Protein AF-A0A895YL61-F1 (afdb_monomer)

pLDDT: mean 92.46, std 7.13, range [42.69, 98.5]

Mean predicted aligned error: 5.32 Å

Nearest PDB structures (foldseek):
  5zhv-assembly1_B  TM=8.929E-01  e=1.307E-01  Mycobacterium tuberculosis H37Rv
  5x6u-assembly1_B  TM=3.215E-01  e=5.735E-01  Homo sapiens
  2zl1-assembly1_A  TM=3.352E-01  e=8.178E-01  unclassified
  4b93-assembly1_A  TM=3.077E-01  e=7.708E-01  Mus musculus
  7t3c-assembly1_O  TM=2.961E-01  e=8.676E-01  Homo sapiens

Secondary structure (DSSP, 8-state):
----EEEE--TT--HHHHHHHHHHGGGGTTSPPPSEEEEPPEETTSHHHH-TTSSEEEEEE-TTHHHHS-TTS-HHHH-SEEEEEESSPPPHHHHHHHHHHHHHHHHHHHSSS---EEEEEETTEEEEEE-SSSS-EEEEEETHHHHHHHTTSSS-B-HHHHHHHHHHTT----HHHHHHHHHHHHHTTSEEEETTEEEE-PEESSTT-

Organism: NCBI:txid2811111

Foldseek 3Di:
DDADEAEFFDFQDELVNLVVLLVLLLLQLLPDFHPYHDYDWDFCPDCCNVPPVFQKDPWDADPVCPVVDPPVDPSVVVGGTTDIDGPRTYDPVSVVSNVVSSVVSNVCCPDPDRWAWAWEDDPFKIKIWGRSDPDIDIDIDGHLLNQLLVVQAPHWDALVRSCVVSVVVVDDDDSVVSVVSQVVCVVVSQWDDDPRTIHGNHHYPDPPD

Solvent-accessible surface area (backbone atoms only — not comparable to full-atom values): 11806 Å² total; per-residue (Å²): 136,84,85,47,67,44,80,40,75,49,74,65,42,43,45,63,60,31,50,54,51,32,66,47,44,76,63,47,35,47,50,87,63,58,82,40,74,47,65,62,76,50,30,67,85,37,67,78,57,69,41,82,86,49,66,62,42,79,72,38,53,35,73,66,52,70,78,75,43,66,87,89,55,64,51,83,77,70,47,54,48,39,41,69,45,56,50,56,62,47,47,72,66,31,52,48,49,31,53,52,39,53,53,50,35,43,53,47,47,72,39,96,68,58,27,35,40,29,29,48,83,50,99,60,35,30,39,38,42,38,41,66,49,95,74,66,47,76,48,81,31,51,56,69,54,24,54,52,48,58,66,13,51,90,41,67,38,38,38,62,60,46,36,52,55,39,43,77,74,70,46,92,69,52,44,68,59,45,39,56,49,54,54,50,34,35,76,69,52,48,26,50,73,56,96,74,26,31,30,37,62,47,40,64,74,62,86,86,118

Structure (mmCIF, N/CA/C/O backbone):
data_AF-A0A895YL61-F1
#
_entry.id   AF-A0A895YL61-F1
#
loop_
_atom_site.group_PDB
_atom_site.id
_atom_site.type_symbol
_atom_site.label_atom_id
_atom_site.label_alt_id
_atom_site.label_comp_id
_atom_site.label_asym_id
_atom_site.label_entity_id
_atom_site.label_seq_id
_atom_site.pdbx_PDB_ins_code
_atom_site.Cartn_x
_atom_site.Cartn_y
_atom_site.Cartn_z
_atom_site.occupancy
_atom_site.B_iso_or_equiv
_atom_site.auth_seq_id
_atom_site.auth_comp_id
_atom_site.auth_asym_id
_atom_site.auth_atom_id
_atom_site.pdbx_PDB_model_num
ATOM 1 N N . MET A 1 1 ? 18.632 -5.522 8.596 1.00 64.75 1 MET A N 1
ATOM 2 C CA . MET A 1 1 ? 18.089 -4.540 7.646 1.00 64.75 1 MET A CA 1
ATOM 3 C C . MET A 1 1 ? 17.311 -5.340 6.633 1.00 64.75 1 MET A C 1
ATOM 5 O O . MET A 1 1 ? 17.856 -6.334 6.160 1.00 64.75 1 MET A O 1
ATOM 9 N N . VAL A 1 2 ? 16.036 -5.026 6.438 1.00 72.12 2 VAL A N 1
ATOM 10 C CA . VAL A 1 2 ? 15.217 -5.734 5.449 1.00 72.12 2 VAL A CA 1
ATOM 11 C C . VAL A 1 2 ? 15.233 -4.874 4.198 1.00 72.12 2 VAL A C 1
ATOM 13 O O . VAL A 1 2 ? 14.745 -3.751 4.220 1.00 72.12 2 VAL A O 1
ATOM 16 N N . GLU A 1 3 ? 15.835 -5.378 3.127 1.00 81.56 3 GLU A N 1
ATOM 17 C CA . GLU A 1 3 ? 15.814 -4.703 1.832 1.00 81.56 3 GLU A CA 1
ATOM 18 C C . GLU A 1 3 ? 14.604 -5.181 1.038 1.00 81.56 3 GLU A C 1
ATOM 20 O O . GLU A 1 3 ? 14.342 -6.379 0.927 1.00 81.56 3 GLU A O 1
ATOM 25 N N . TRP A 1 4 ? 13.849 -4.227 0.509 1.00 89.44 4 TRP A N 1
ATOM 26 C CA . TRP A 1 4 ? 12.686 -4.479 -0.326 1.00 89.44 4 TRP A CA 1
ATOM 27 C C . TRP A 1 4 ? 12.544 -3.353 -1.354 1.00 89.44 4 TRP A C 1
ATOM 29 O O . TRP A 1 4 ? 13.078 -2.257 -1.165 1.00 89.44 4 TRP A O 1
ATOM 39 N N . ASN A 1 5 ? 11.841 -3.637 -2.450 1.00 87.94 5 ASN A N 1
ATOM 40 C CA . ASN A 1 5 ? 11.688 -2.734 -3.589 1.00 87.94 5 ASN A CA 1
ATOM 41 C C . ASN A 1 5 ? 10.211 -2.504 -3.902 1.00 87.94 5 ASN A C 1
ATOM 43 O O . ASN A 1 5 ? 9.383 -3.396 -3.711 1.00 87.94 5 ASN A O 1
ATOM 47 N N . ILE A 1 6 ? 9.905 -1.327 -4.445 1.00 89.44 6 ILE A N 1
ATOM 48 C CA . ILE A 1 6 ? 8.633 -1.086 -5.129 1.00 89.44 6 ILE A CA 1
ATOM 49 C C . ILE A 1 6 ? 8.825 -1.480 -6.591 1.00 89.44 6 ILE A C 1
ATOM 51 O O . ILE A 1 6 ? 9.697 -0.946 -7.281 1.00 89.44 6 ILE A O 1
ATOM 55 N N . LEU A 1 7 ? 8.04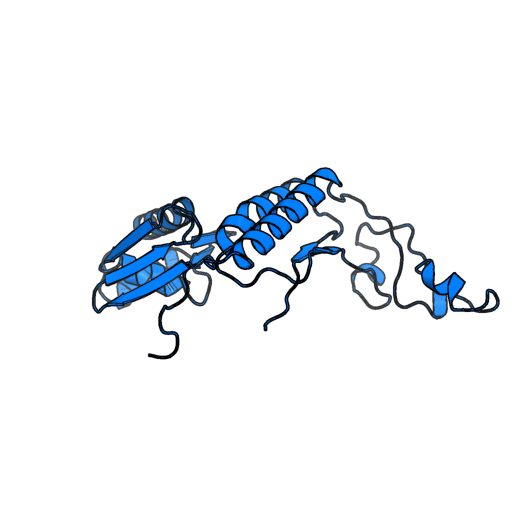0 -2.450 -7.048 1.00 88.19 7 LEU A N 1
ATOM 56 C CA . LEU A 1 7 ? 8.059 -2.888 -8.439 1.00 88.19 7 LEU A CA 1
ATOM 57 C C . LEU A 1 7 ? 7.168 -1.978 -9.278 1.00 88.19 7 LEU A C 1
ATOM 59 O O . LEU A 1 7 ? 6.156 -1.475 -8.800 1.00 88.19 7 LEU A O 1
ATOM 63 N N . SER A 1 8 ? 7.580 -1.733 -10.517 1.00 88.31 8 SER A N 1
ATOM 64 C CA . SER A 1 8 ? 6.983 -0.682 -11.342 1.00 88.31 8 SER A CA 1
ATOM 65 C C . SER A 1 8 ? 7.364 -0.833 -12.809 1.00 88.31 8 SER A C 1
ATOM 67 O O . SER A 1 8 ? 8.335 -1.499 -13.149 1.00 88.31 8 SER A O 1
ATOM 69 N N . GLY A 1 9 ? 6.658 -0.154 -13.694 1.00 85.69 9 GLY A N 1
ATOM 70 C CA . GLY A 1 9 ? 6.895 -0.118 -15.132 1.00 85.69 9 GLY A CA 1
ATOM 71 C C . GLY A 1 9 ? 6.453 -1.391 -15.837 1.00 85.69 9 GLY A C 1
ATOM 72 O O . GLY A 1 9 ? 7.028 -1.725 -16.877 1.00 85.69 9 GLY A O 1
ATOM 73 N N . PHE A 1 10 ? 5.484 -2.103 -15.262 1.00 88.31 10 PHE A N 1
ATOM 74 C CA . PHE A 1 10 ? 4.842 -3.229 -15.920 1.00 88.31 10 PHE A CA 1
ATOM 75 C C . PHE A 1 10 ? 3.967 -2.751 -17.092 1.00 88.31 10 PHE A C 1
ATOM 77 O O . PHE A 1 10 ? 3.378 -1.669 -17.028 1.00 88.31 10 PHE A O 1
ATOM 84 N N . PRO A 1 11 ? 3.863 -3.544 -18.173 1.00 86.00 11 PRO A N 1
ATOM 85 C CA . PRO A 1 11 ? 2.901 -3.279 -19.239 1.00 86.00 11 PRO A CA 1
ATOM 86 C C . PRO A 1 11 ? 1.472 -3.196 -18.695 1.00 86.00 11 PRO A C 1
ATOM 88 O O . PRO A 1 11 ? 1.051 -4.076 -17.946 1.00 86.00 11 PRO A O 1
ATOM 91 N N . GLY A 1 12 ? 0.719 -2.176 -19.107 1.00 86.00 12 GLY A N 1
ATOM 92 C CA . GLY A 1 12 ? -0.663 -1.966 -18.668 1.00 86.00 12 GLY A CA 1
ATOM 93 C C . GLY A 1 12 ? -0.824 -1.061 -17.447 1.00 86.00 12 GLY A C 1
ATOM 94 O O . GLY A 1 12 ? -1.951 -0.659 -17.171 1.00 86.00 12 GLY A O 1
ATOM 95 N N . GLU A 1 13 ? 0.258 -0.702 -16.748 1.00 89.69 13 GLU A N 1
ATOM 96 C CA . GLU A 1 13 ? 0.188 0.287 -15.670 1.00 89.69 13 GLU A CA 1
ATOM 97 C C . GLU A 1 13 ? -0.196 1.674 -16.195 1.00 89.69 13 GLU A C 1
ATOM 99 O O . GLU A 1 13 ? 0.335 2.188 -17.183 1.00 89.69 13 GLU A O 1
ATOM 104 N N . THR A 1 14 ? -1.084 2.324 -15.463 1.00 92.50 14 THR A N 1
ATOM 105 C CA . THR A 1 14 ? -1.664 3.625 -15.769 1.00 92.50 14 THR A CA 1
ATOM 106 C C . THR A 1 14 ? -1.139 4.701 -14.825 1.00 92.50 14 THR A C 1
ATOM 108 O O . THR A 1 14 ? -0.649 4.421 -13.735 1.00 92.50 14 THR A O 1
ATOM 111 N N . ASP A 1 15 ? -1.298 5.972 -15.194 1.00 95.25 15 ASP A N 1
ATOM 112 C CA . ASP A 1 15 ? -0.973 7.092 -14.299 1.00 95.25 15 ASP A CA 1
ATOM 113 C C . ASP A 1 15 ? -1.752 7.022 -12.973 1.00 95.25 15 ASP A C 1
ATOM 115 O O . ASP A 1 15 ? -1.237 7.444 -11.937 1.00 95.25 15 ASP A O 1
ATOM 119 N N . ALA A 1 16 ? -2.971 6.466 -12.992 1.00 94.81 16 ALA A N 1
ATOM 120 C CA . ALA A 1 16 ? -3.786 6.283 -11.795 1.00 94.81 16 ALA A CA 1
ATOM 121 C C . ALA A 1 16 ? -3.111 5.332 -10.797 1.00 94.81 16 ALA A C 1
ATOM 123 O O . ALA A 1 16 ? -2.998 5.692 -9.628 1.00 94.81 16 ALA A O 1
ATOM 124 N N . ASP A 1 17 ? -2.554 4.212 -11.267 1.00 93.50 17 ASP A N 1
ATOM 125 C CA . ASP A 1 17 ? -1.855 3.237 -10.416 1.00 93.50 17 ASP A CA 1
ATOM 126 C C . ASP A 1 17 ? -0.677 3.888 -9.669 1.00 93.50 17 ASP A C 1
ATOM 128 O O . ASP A 1 17 ? -0.475 3.681 -8.472 1.00 93.50 17 ASP A O 1
ATOM 132 N N . TYR A 1 18 ? 0.083 4.752 -10.348 1.00 94.44 18 TYR A N 1
ATOM 133 C CA . TYR A 1 18 ? 1.192 5.488 -9.729 1.00 94.44 18 TYR A CA 1
ATOM 134 C C . TYR A 1 18 ? 0.723 6.556 -8.746 1.00 94.44 18 TYR A C 1
ATOM 136 O O . TYR A 1 18 ? 1.361 6.765 -7.712 1.00 94.44 18 TYR A O 1
ATOM 144 N N . HIS A 1 19 ? -0.369 7.255 -9.053 1.00 95.06 19 HIS A N 1
ATOM 145 C CA . HIS A 1 19 ? -0.940 8.242 -8.143 1.00 95.06 19 HIS A CA 1
ATOM 146 C C . HIS A 1 19 ? -1.506 7.592 -6.877 1.00 95.06 19 HIS A C 1
ATOM 148 O O . HIS A 1 19 ? -1.298 8.126 -5.787 1.00 95.06 19 HIS A O 1
ATOM 154 N N . GLU A 1 20 ? -2.153 6.434 -7.000 1.00 93.88 20 GLU A N 1
ATOM 155 C CA . GLU A 1 20 ? -2.634 5.640 -5.868 1.00 93.88 20 GLU A CA 1
ATOM 156 C C . GLU A 1 20 ? -1.468 5.146 -5.001 1.00 93.88 20 GLU A C 1
ATOM 158 O O . GLU A 1 20 ? -1.471 5.368 -3.786 1.00 93.88 20 GLU A O 1
ATOM 163 N N . GLN A 1 21 ? -0.409 4.598 -5.611 1.00 93.75 21 GLN A N 1
ATOM 164 C CA . GLN A 1 21 ? 0.806 4.217 -4.882 1.00 93.75 21 GLN A CA 1
ATOM 165 C C . GLN A 1 21 ? 1.459 5.414 -4.176 1.00 93.75 21 GLN A C 1
ATOM 167 O O . GLN A 1 21 ? 1.801 5.331 -2.995 1.00 93.75 21 GLN A O 1
ATOM 172 N N . ALA A 1 22 ? 1.602 6.554 -4.858 1.00 94.69 22 ALA A N 1
ATOM 173 C CA . ALA A 1 22 ? 2.183 7.760 -4.271 1.00 94.69 22 ALA A CA 1
ATOM 174 C C . ALA A 1 22 ? 1.348 8.295 -3.092 1.00 94.69 22 ALA A C 1
ATOM 176 O O . ALA A 1 22 ? 1.913 8.796 -2.119 1.00 94.69 22 ALA A O 1
ATOM 177 N N . ALA A 1 23 ? 0.018 8.163 -3.146 1.00 94.75 23 ALA A N 1
ATOM 178 C CA . ALA A 1 23 ? -0.877 8.533 -2.051 1.00 94.75 23 ALA A CA 1
ATOM 179 C C . ALA A 1 23 ? -0.786 7.576 -0.847 1.00 94.75 23 ALA A C 1
ATOM 181 O O . ALA A 1 23 ? -1.014 8.003 0.287 1.00 94.75 23 ALA A O 1
ATOM 182 N N . LEU A 1 24 ? -0.418 6.309 -1.070 1.00 94.88 24 LEU A N 1
ATOM 183 C CA . LEU A 1 24 ? -0.207 5.317 -0.014 1.00 94.88 24 LEU A CA 1
ATOM 184 C C . LEU A 1 24 ? 1.114 5.533 0.742 1.00 94.88 24 LEU A C 1
ATOM 186 O O . LEU A 1 24 ? 1.160 5.328 1.954 1.00 94.88 24 LEU A O 1
ATOM 190 N N . VAL A 1 25 ? 2.177 5.975 0.059 1.00 95.75 25 VAL A N 1
ATOM 191 C CA . VAL A 1 25 ? 3.533 6.118 0.632 1.00 95.75 25 VAL A CA 1
ATOM 192 C C . VAL A 1 25 ? 3.570 6.864 1.980 1.00 95.75 25 VAL A C 1
ATOM 194 O O . VAL A 1 25 ? 4.170 6.331 2.918 1.00 95.75 25 VAL A O 1
ATOM 197 N N . PRO A 1 26 ? 2.903 8.024 2.167 1.00 95.50 26 PRO A N 1
ATOM 198 C CA . PRO A 1 26 ? 2.876 8.715 3.458 1.00 95.50 26 PRO A CA 1
ATOM 199 C C . PRO A 1 26 ? 2.352 7.866 4.622 1.00 95.50 26 PRO A C 1
ATOM 201 O O . PRO A 1 26 ? 2.771 8.054 5.767 1.00 95.50 26 PRO A O 1
ATOM 204 N N . LEU A 1 27 ? 1.460 6.908 4.346 1.00 96.75 27 LEU A N 1
ATOM 205 C CA . LEU A 1 27 ? 0.918 6.005 5.358 1.00 96.75 27 LEU A CA 1
ATOM 206 C C . LEU A 1 27 ? 1.942 4.957 5.818 1.00 96.75 27 LEU A C 1
ATOM 208 O O . LEU A 1 27 ? 1.795 4.405 6.908 1.00 96.75 27 LEU A O 1
ATOM 212 N N . LEU A 1 28 ? 2.987 4.715 5.029 1.00 96.12 28 LEU A N 1
ATOM 213 C CA . LEU A 1 28 ? 4.010 3.700 5.273 1.00 96.12 28 LEU A CA 1
ATOM 214 C C . LEU A 1 28 ? 5.289 4.269 5.892 1.00 96.12 28 LEU A C 1
ATOM 216 O O . LEU A 1 28 ? 6.205 3.508 6.183 1.00 96.12 28 LEU A O 1
ATOM 220 N N . HIS A 1 29 ? 5.361 5.583 6.133 1.00 95.94 29 HIS A N 1
ATOM 221 C CA . HIS A 1 29 ? 6.587 6.251 6.581 1.00 95.94 29 HIS A CA 1
ATOM 222 C C . HIS A 1 29 ? 7.243 5.631 7.825 1.00 95.94 29 HIS A C 1
ATOM 224 O O . HIS A 1 29 ? 8.455 5.741 7.980 1.00 95.94 29 HIS A O 1
ATOM 230 N N . HIS A 1 30 ? 6.470 4.996 8.714 1.00 95.62 30 HIS A N 1
ATOM 231 C CA . HIS A 1 30 ? 6.979 4.312 9.910 1.00 95.62 30 HIS A CA 1
ATOM 232 C C . HIS A 1 30 ? 7.727 3.006 9.623 1.00 95.62 30 HIS A C 1
ATOM 234 O O . HIS A 1 30 ? 8.427 2.509 10.505 1.00 95.62 30 HIS A O 1
ATOM 240 N N . LEU A 1 31 ? 7.576 2.445 8.427 1.00 94.56 31 LEU A N 1
ATOM 241 C CA . LEU A 1 31 ? 8.340 1.295 7.964 1.00 94.56 31 LEU A CA 1
ATOM 242 C C . LEU A 1 31 ? 9.694 1.758 7.404 1.00 94.56 31 LEU A C 1
ATOM 244 O O . LEU A 1 31 ? 9.884 2.923 7.044 1.00 94.56 31 LEU A O 1
ATOM 248 N N . GLU A 1 32 ? 10.657 0.840 7.355 1.00 94.06 32 GLU A N 1
ATOM 249 C CA . GLU A 1 32 ? 11.935 1.080 6.681 1.00 94.06 32 GLU A CA 1
ATOM 250 C C . GLU A 1 32 ? 11.678 1.326 5.180 1.00 94.06 32 GLU A C 1
ATOM 252 O O . GLU A 1 32 ? 10.992 0.507 4.562 1.00 94.06 32 GLU A O 1
ATOM 257 N N . PRO A 1 33 ? 12.152 2.446 4.594 1.00 94.50 33 PRO A N 1
ATOM 258 C CA . PRO A 1 33 ? 11.882 2.781 3.197 1.00 94.50 33 PRO A CA 1
ATOM 259 C C . PRO A 1 33 ? 12.508 1.761 2.236 1.00 94.50 33 PRO A C 1
ATOM 261 O O . PRO A 1 33 ? 13.533 1.160 2.566 1.00 94.50 33 PRO A O 1
ATOM 264 N N . PRO A 1 34 ? 11.954 1.601 1.021 1.00 92.19 34 PRO A N 1
ATOM 265 C CA . PRO A 1 34 ? 12.488 0.660 0.046 1.00 92.19 34 PRO A CA 1
ATOM 266 C C . PRO A 1 34 ? 13.869 1.092 -0.463 1.00 92.19 34 PRO A C 1
ATOM 268 O O . PRO A 1 34 ? 14.184 2.289 -0.550 1.00 92.19 34 PRO A O 1
ATOM 271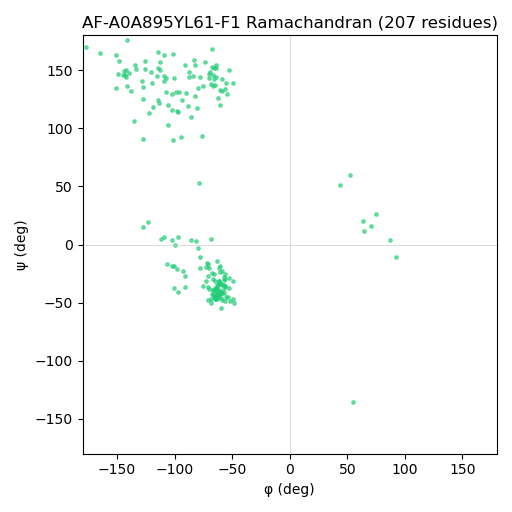 N N . ALA A 1 35 ? 14.673 0.113 -0.886 1.00 82.31 35 ALA A N 1
ATOM 272 C CA . ALA A 1 35 ? 15.988 0.323 -1.497 1.00 82.31 35 ALA A CA 1
ATOM 273 C C . ALA A 1 35 ? 15.892 0.991 -2.882 1.00 82.31 35 ALA A C 1
ATOM 275 O O . ALA A 1 35 ? 16.787 1.746 -3.274 1.00 82.31 35 ALA A O 1
ATOM 276 N N . GLY A 1 36 ? 14.753 0.854 -3.567 1.00 72.69 36 GLY A N 1
ATOM 277 C CA . GLY A 1 36 ? 14.424 1.600 -4.778 1.00 72.69 36 GLY A CA 1
ATOM 278 C C . GLY A 1 36 ? 13.028 1.300 -5.316 1.00 72.69 36 GLY A C 1
ATOM 279 O O . GLY A 1 36 ? 12.355 0.368 -4.875 1.00 72.69 36 GLY A O 1
ATOM 280 N N . GLY A 1 37 ? 12.604 2.109 -6.286 1.00 71.81 37 GLY A N 1
ATOM 281 C CA . GLY A 1 37 ? 11.546 1.740 -7.219 1.00 71.81 37 GLY A CA 1
ATOM 282 C C . GLY A 1 37 ? 12.199 1.154 -8.467 1.00 71.81 37 GLY A C 1
ATOM 283 O O . GLY A 1 37 ? 12.612 1.909 -9.348 1.00 71.81 37 GLY A O 1
ATOM 284 N N . GLU A 1 38 ? 12.372 -0.160 -8.542 1.00 74.00 38 GLU A N 1
ATOM 285 C CA . GLU A 1 38 ? 12.992 -0.763 -9.721 1.00 74.00 38 GLU A CA 1
ATOM 286 C C . GLU A 1 38 ? 11.950 -0.929 -10.821 1.00 74.00 38 GLU A C 1
ATOM 288 O O . GLU A 1 38 ? 10.865 -1.481 -10.613 1.00 74.00 38 GLU A O 1
ATOM 293 N N . ARG A 1 39 ? 12.286 -0.416 -12.009 1.00 78.50 39 ARG A N 1
ATOM 294 C CA . ARG A 1 39 ? 11.505 -0.704 -13.206 1.00 78.50 39 ARG A CA 1
ATOM 295 C C . ARG A 1 39 ? 11.613 -2.199 -13.499 1.00 78.50 39 ARG A C 1
ATOM 297 O O . ARG A 1 39 ? 12.682 -2.767 -13.333 1.00 78.50 39 ARG A O 1
ATOM 304 N N . PHE A 1 40 ? 10.540 -2.799 -13.984 1.00 84.69 40 PHE A N 1
ATOM 305 C CA . PHE A 1 40 ? 10.476 -4.153 -14.502 1.00 84.69 40 PHE A CA 1
ATOM 306 C C . PHE A 1 40 ? 11.520 -4.369 -15.609 1.00 84.69 40 PHE A C 1
ATOM 308 O O . PHE A 1 40 ? 11.622 -3.578 -16.557 1.00 84.69 40 PHE A O 1
ATOM 315 N N . TRP A 1 41 ? 12.299 -5.448 -15.480 1.00 87.19 41 TRP A N 1
ATOM 316 C CA . TRP A 1 41 ? 13.272 -5.890 -16.479 1.00 87.19 41 TRP A CA 1
ATOM 317 C C . TRP A 1 41 ? 12.680 -7.058 -17.253 1.00 87.19 41 TRP A C 1
ATOM 319 O O . TRP A 1 41 ? 12.229 -8.040 -16.666 1.00 87.19 41 TRP A O 1
ATOM 329 N N . LEU A 1 42 ? 12.723 -6.974 -18.581 1.00 91.75 42 LEU A N 1
ATOM 330 C CA . LEU A 1 42 ? 12.303 -8.085 -19.417 1.00 91.75 42 LEU A CA 1
ATOM 331 C C . LEU A 1 42 ? 13.432 -9.115 -19.512 1.00 91.75 42 LEU A C 1
ATOM 333 O O . LEU A 1 42 ? 14.502 -8.830 -20.055 1.00 91.75 42 LEU A O 1
ATOM 337 N N . GLU A 1 43 ? 13.178 -10.322 -19.017 1.00 94.00 43 GLU A N 1
ATOM 338 C CA . GLU A 1 43 ? 14.149 -11.421 -19.013 1.00 94.00 43 GLU A CA 1
ATOM 339 C C . GLU A 1 43 ? 13.692 -12.591 -19.890 1.00 94.00 43 GLU A C 1
ATOM 341 O O . GLU A 1 43 ? 12.502 -12.907 -19.917 1.00 94.00 43 GLU A O 1
ATOM 346 N N . ARG A 1 44 ? 14.631 -13.280 -20.561 1.00 92.06 44 ARG A N 1
ATOM 347 C CA . ARG A 1 44 ? 14.369 -14.332 -21.576 1.00 92.06 44 ARG A CA 1
ATOM 348 C C . ARG A 1 44 ? 13.372 -15.421 -21.157 1.00 92.06 44 ARG A C 1
ATOM 350 O O . ARG A 1 44 ? 12.713 -16.010 -22.008 1.00 92.06 44 ARG A O 1
ATOM 357 N N . PHE A 1 45 ? 13.312 -15.759 -19.873 1.00 90.06 45 PHE A N 1
ATOM 358 C CA . PHE A 1 45 ? 12.459 -16.843 -19.371 1.00 90.06 45 PHE A CA 1
ATOM 359 C C . PHE A 1 45 ? 11.273 -16.343 -18.545 1.00 90.06 45 PHE A C 1
ATOM 361 O O . PHE A 1 45 ? 10.535 -17.151 -17.984 1.00 90.06 45 PHE A O 1
ATOM 368 N N . SER A 1 46 ? 11.074 -15.026 -18.478 1.00 91.50 46 SER A N 1
ATOM 369 C CA . SER A 1 46 ? 9.886 -14.449 -17.859 1.00 91.50 46 SER A CA 1
ATOM 370 C C . SER A 1 46 ? 8.643 -14.732 -18.719 1.00 91.50 46 SER A C 1
ATOM 372 O O . SER A 1 46 ? 8.758 -14.775 -19.948 1.00 91.50 46 SER A O 1
ATOM 374 N N . PRO A 1 47 ? 7.448 -14.879 -18.115 1.00 91.19 47 PRO A N 1
ATOM 375 C CA . PRO A 1 47 ? 6.195 -14.973 -18.868 1.00 91.19 47 PRO A CA 1
ATOM 376 C C . PRO A 1 47 ? 6.015 -13.818 -19.862 1.00 91.19 47 PRO A C 1
ATOM 378 O O . PRO A 1 47 ? 5.610 -14.042 -20.993 1.00 91.19 47 PRO A O 1
ATOM 381 N N . TYR A 1 48 ? 6.429 -12.606 -19.482 1.00 89.62 48 TYR A N 1
ATOM 382 C CA . TYR A 1 48 ? 6.418 -11.420 -20.345 1.00 89.62 48 TYR A CA 1
ATOM 383 C C . TYR A 1 48 ? 7.285 -11.542 -21.607 1.00 89.62 48 TYR A C 1
ATOM 385 O O . TYR A 1 48 ? 7.056 -10.827 -22.577 1.00 89.62 48 TYR A O 1
ATOM 393 N N . PHE A 1 49 ? 8.301 -12.407 -21.606 1.00 91.56 49 PHE A N 1
ATOM 394 C CA . PHE A 1 49 ? 9.134 -12.647 -22.784 1.00 91.56 49 PHE A CA 1
ATOM 395 C C . PHE A 1 49 ? 8.594 -13.785 -23.652 1.00 91.56 49 PHE A C 1
ATOM 397 O O . PHE A 1 49 ? 8.728 -13.750 -24.874 1.00 91.56 49 PHE A O 1
ATOM 404 N N . THR A 1 50 ? 8.042 -14.828 -23.029 1.00 92.06 50 THR A N 1
ATOM 405 C CA . THR A 1 50 ? 7.646 -16.061 -23.723 1.00 92.06 50 THR A CA 1
ATOM 406 C C . THR A 1 50 ? 6.203 -16.042 -24.219 1.00 92.06 50 THR A C 1
ATOM 408 O O . THR A 1 50 ? 5.908 -16.715 -25.208 1.00 92.06 50 THR A O 1
ATOM 411 N N . ASP A 1 51 ? 5.321 -15.281 -23.572 1.00 91.50 51 ASP A N 1
ATOM 412 C CA . ASP A 1 51 ? 3.914 -15.137 -23.936 1.00 91.50 51 ASP A CA 1
ATOM 413 C C . ASP A 1 51 ? 3.691 -13.857 -24.754 1.00 91.50 51 ASP A C 1
ATOM 415 O O . ASP A 1 51 ? 3.851 -12.734 -24.278 1.00 91.50 51 ASP A O 1
ATOM 419 N N . ASN A 1 52 ? 3.304 -14.039 -26.014 1.00 87.81 52 ASN A N 1
ATOM 420 C CA . ASN A 1 52 ? 3.060 -12.962 -26.969 1.00 87.81 52 ASN A CA 1
ATOM 421 C C . ASN A 1 52 ? 1.672 -12.314 -26.833 1.00 87.81 52 ASN A C 1
ATOM 423 O O . ASN A 1 52 ? 1.332 -11.447 -27.638 1.00 87.81 52 ASN A O 1
ATOM 427 N N . THR A 1 53 ? 0.863 -12.735 -25.858 1.00 90.69 53 THR A N 1
ATOM 428 C CA . THR A 1 53 ? -0.408 -12.075 -25.536 1.00 90.69 53 THR A CA 1
ATOM 429 C C . THR A 1 53 ? -0.212 -10.796 -24.723 1.00 90.69 53 THR A C 1
ATOM 431 O O . THR A 1 53 ? -1.090 -9.931 -24.735 1.00 90.69 53 THR A O 1
ATOM 434 N N . PHE A 1 54 ? 0.942 -10.633 -24.065 1.00 89.44 54 PHE A N 1
ATOM 435 C CA . PHE A 1 54 ? 1.308 -9.370 -23.433 1.00 89.44 54 PHE A CA 1
ATOM 436 C C . PHE A 1 54 ? 1.609 -8.304 -24.494 1.00 89.44 54 PHE A C 1
ATOM 438 O O . PHE A 1 54 ? 2.234 -8.612 -25.511 1.00 89.44 54 PHE A O 1
ATOM 445 N N . PRO A 1 55 ? 1.235 -7.034 -24.258 1.00 89.38 55 PRO A N 1
ATOM 446 C CA . PRO A 1 55 ? 1.426 -5.955 -25.221 1.00 89.38 55 PRO A CA 1
ATOM 447 C C . PRO A 1 55 ? 2.876 -5.435 -25.220 1.00 89.38 55 PRO A C 1
ATOM 449 O O . PRO A 1 55 ? 3.123 -4.245 -25.048 1.00 89.38 55 PRO A O 1
ATOM 452 N N . ILE A 1 56 ? 3.851 -6.336 -25.376 1.00 91.19 56 ILE A N 1
ATOM 453 C CA . ILE A 1 56 ? 5.290 -6.056 -25.424 1.00 91.19 56 ILE A CA 1
ATOM 454 C C . ILE A 1 56 ? 5.787 -6.233 -26.861 1.00 91.19 56 ILE A C 1
ATOM 456 O O . ILE A 1 56 ? 5.541 -7.250 -27.507 1.00 91.19 56 ILE A O 1
ATOM 460 N N . HIS A 1 57 ? 6.536 -5.257 -27.360 1.00 91.19 57 HIS A N 1
ATOM 461 C CA . HIS A 1 57 ? 7.097 -5.249 -28.706 1.00 91.19 57 HIS A CA 1
ATOM 462 C C . HIS A 1 57 ? 8.512 -4.652 -28.723 1.00 91.19 57 HIS A C 1
ATOM 464 O O . HIS A 1 57 ? 9.069 -4.274 -27.695 1.00 91.19 57 HIS A O 1
ATOM 470 N N . GLY A 1 58 ? 9.162 -4.660 -29.891 1.00 91.94 58 GLY A N 1
ATOM 471 C CA . GLY A 1 58 ? 10.509 -4.091 -30.045 1.00 91.94 58 GLY A CA 1
ATOM 472 C C . GLY A 1 58 ? 11.605 -4.794 -29.228 1.00 91.94 58 GLY A C 1
ATOM 473 O O . GLY A 1 58 ? 12.652 -4.198 -28.976 1.00 91.94 58 GLY A O 1
ATOM 474 N N . VAL A 1 59 ? 11.372 -6.045 -28.811 1.00 93.44 59 VAL A N 1
ATOM 475 C CA . VAL A 1 59 ? 12.269 -6.801 -27.926 1.00 93.44 59 VAL A CA 1
ATOM 476 C C . VAL A 1 59 ? 13.641 -6.984 -28.571 1.00 93.44 59 VAL A C 1
ATOM 478 O O . VAL A 1 59 ? 13.776 -7.595 -29.634 1.00 93.44 59 VAL A O 1
ATOM 481 N N . ARG A 1 60 ? 14.681 -6.477 -27.907 1.00 94.62 60 ARG A N 1
ATOM 482 C CA . ARG A 1 60 ? 16.076 -6.585 -28.354 1.00 94.62 60 ARG A CA 1
ATOM 483 C C . ARG A 1 60 ? 17.028 -6.757 -27.172 1.00 94.62 60 ARG A C 1
ATOM 485 O O . ARG A 1 60 ? 16.736 -6.247 -26.095 1.00 94.62 60 ARG A O 1
ATOM 492 N N . PRO A 1 61 ? 18.164 -7.461 -27.335 1.00 95.94 61 PRO A N 1
ATOM 493 C CA . PRO A 1 61 ? 19.176 -7.563 -26.288 1.00 95.94 61 PRO A CA 1
ATOM 494 C C . PRO A 1 61 ? 19.533 -6.197 -25.715 1.00 95.94 61 PRO A C 1
ATOM 496 O O . PRO A 1 61 ? 19.684 -5.233 -26.472 1.00 95.94 61 PRO A O 1
ATOM 499 N N . GLN A 1 62 ? 19.697 -6.122 -24.395 1.00 94.62 62 GLN A N 1
ATOM 500 C CA . GLN A 1 62 ? 20.128 -4.885 -23.759 1.00 94.62 62 GLN A CA 1
ATOM 501 C C . GLN A 1 62 ? 21.442 -4.391 -24.381 1.00 94.62 62 GLN A C 1
ATOM 503 O O . GLN A 1 62 ? 22.367 -5.163 -24.647 1.00 94.62 62 GLN A O 1
ATOM 508 N N . SER A 1 63 ? 21.542 -3.083 -24.603 1.00 93.31 63 SER A N 1
ATOM 509 C CA . SER A 1 63 ? 22.685 -2.456 -25.272 1.00 93.31 63 SER A CA 1
ATOM 510 C C . SER A 1 63 ? 24.027 -2.709 -24.579 1.00 93.31 63 SER A C 1
ATOM 512 O O . SER A 1 63 ? 25.056 -2.677 -25.247 1.00 93.31 63 SER A O 1
ATOM 514 N N . SER A 1 64 ? 24.044 -3.030 -23.282 1.00 93.44 64 SER A N 1
ATOM 515 C CA . SER A 1 64 ? 25.244 -3.438 -22.536 1.00 93.44 64 SER A CA 1
ATOM 516 C C . SER A 1 64 ? 25.959 -4.643 -23.165 1.00 93.44 64 SER A C 1
ATOM 518 O O . SER A 1 64 ? 27.190 -4.651 -23.231 1.00 93.44 64 SER A O 1
ATOM 520 N N . TYR A 1 65 ? 25.223 -5.611 -23.727 1.00 94.38 65 TYR A N 1
ATOM 521 C CA . TYR A 1 65 ? 25.809 -6.798 -24.361 1.00 94.38 65 TYR A CA 1
ATOM 522 C C . TYR A 1 65 ? 26.757 -6.443 -25.511 1.00 94.38 65 TYR A C 1
ATOM 524 O O . TYR A 1 65 ? 27.797 -7.085 -25.651 1.00 94.38 65 TYR A O 1
ATOM 532 N N . ARG A 1 66 ? 26.475 -5.376 -26.275 1.00 93.31 66 ARG A N 1
ATOM 533 C CA . ARG A 1 66 ? 27.330 -4.933 -27.394 1.00 93.31 66 ARG A CA 1
ATOM 534 C C . ARG A 1 66 ? 28.669 -4.342 -26.952 1.00 93.31 66 ARG A C 1
ATOM 536 O O . ARG A 1 66 ? 29.578 -4.224 -27.763 1.00 93.31 66 ARG A O 1
ATOM 543 N N . HIS A 1 67 ? 28.761 -3.918 -25.693 1.00 94.06 67 HIS A N 1
ATOM 544 C CA . HIS A 1 67 ? 29.968 -3.336 -25.112 1.00 94.06 67 HIS A CA 1
ATOM 545 C C . HIS A 1 67 ? 30.838 -4.392 -24.420 1.00 94.06 67 HIS A C 1
ATOM 547 O O . HIS A 1 67 ? 32.036 -4.182 -24.262 1.00 94.06 67 HIS A O 1
ATOM 553 N N . ILE A 1 68 ? 30.238 -5.515 -24.018 1.00 95.56 68 ILE A N 1
ATOM 554 C CA . ILE A 1 68 ? 30.907 -6.599 -23.290 1.00 95.56 68 ILE A CA 1
ATOM 555 C C . ILE A 1 68 ? 31.341 -7.715 -24.248 1.00 95.56 68 ILE A C 1
ATOM 557 O O . ILE A 1 68 ? 32.436 -8.258 -24.114 1.00 95.56 68 ILE A O 1
ATOM 561 N N . TYR A 1 69 ? 30.496 -8.057 -25.224 1.00 94.69 69 TYR A N 1
ATOM 562 C CA . TYR A 1 69 ? 30.708 -9.183 -26.127 1.00 94.69 69 TYR A CA 1
ATOM 563 C C . TYR A 1 69 ? 31.035 -8.725 -27.550 1.00 94.69 69 TYR A C 1
ATOM 565 O O . TYR A 1 69 ? 30.472 -7.739 -28.032 1.00 94.69 69 TYR A O 1
ATOM 573 N N . PRO A 1 70 ? 31.901 -9.460 -28.272 1.00 94.12 70 PRO A N 1
ATOM 574 C CA . PRO A 1 70 ? 32.234 -9.123 -29.648 1.00 94.12 70 PRO A CA 1
ATOM 575 C C . PRO A 1 70 ? 31.005 -9.229 -30.559 1.00 94.12 70 PRO A C 1
ATOM 577 O O . PRO A 1 70 ? 30.113 -10.055 -30.347 1.00 94.12 70 PRO A O 1
ATOM 580 N N . HIS A 1 71 ? 30.996 -8.435 -31.631 1.00 91.62 71 HIS A N 1
ATOM 581 C CA . HIS A 1 71 ? 29.937 -8.447 -32.649 1.00 91.62 71 HIS A CA 1
ATOM 582 C C . HIS A 1 71 ? 29.818 -9.777 -33.412 1.00 91.62 71 HIS A C 1
ATOM 584 O O . HIS A 1 71 ? 28.825 -9.998 -34.095 1.00 91.62 71 HIS A O 1
ATOM 590 N N . SER A 1 72 ? 30.816 -10.662 -33.314 1.00 94.62 72 SER A N 1
ATOM 591 C CA . SER A 1 72 ? 30.775 -12.001 -33.909 1.00 94.62 72 SER A CA 1
ATOM 592 C C . SER A 1 72 ? 29.812 -12.959 -33.198 1.00 94.62 72 SER A C 1
ATOM 594 O O . SER A 1 72 ? 29.457 -13.987 -33.773 1.00 94.62 72 SER A O 1
ATOM 596 N N . LEU A 1 73 ? 29.388 -12.653 -31.966 1.00 94.69 73 LEU A N 1
ATOM 597 C CA . LEU A 1 73 ? 28.398 -13.449 -31.243 1.00 94.69 73 LEU A CA 1
ATOM 598 C C . LEU A 1 73 ? 26.971 -13.005 -31.578 1.00 94.69 73 LEU A C 1
ATOM 600 O O . LEU A 1 73 ? 26.683 -11.820 -31.715 1.00 94.69 73 LEU A O 1
ATOM 604 N N . GLN A 1 74 ? 26.057 -13.973 -31.631 1.00 93.50 74 GLN A N 1
ATOM 605 C CA . GLN A 1 74 ? 24.619 -13.726 -31.750 1.00 93.50 74 GLN A CA 1
ATOM 606 C C . GLN A 1 74 ? 24.069 -13.267 -30.393 1.00 93.50 74 GLN A C 1
ATOM 608 O O . GLN A 1 74 ? 23.768 -14.086 -29.521 1.00 93.50 74 GLN A O 1
ATOM 613 N N . HIS A 1 75 ? 24.012 -11.947 -30.177 1.00 93.31 75 HIS A N 1
ATOM 614 C CA . HIS A 1 75 ? 23.612 -11.341 -28.896 1.00 93.31 75 HIS A CA 1
ATOM 615 C C . HIS A 1 75 ? 22.195 -11.751 -28.481 1.00 93.31 75 HIS A C 1
ATOM 617 O O . HIS A 1 75 ? 21.952 -12.017 -27.307 1.00 93.31 75 HIS A O 1
ATOM 623 N N . ASP A 1 76 ? 21.298 -11.934 -29.447 1.00 91.19 76 ASP A N 1
ATOM 624 C CA . ASP A 1 76 ? 19.940 -12.461 -29.277 1.00 91.19 76 ASP A CA 1
ATOM 625 C C . ASP A 1 76 ? 19.884 -13.878 -28.706 1.00 91.19 76 ASP A C 1
ATOM 627 O O . ASP A 1 76 ? 18.840 -14.248 -28.178 1.00 91.19 76 ASP A O 1
ATOM 631 N N . LYS A 1 77 ? 20.988 -14.641 -28.757 1.00 92.31 77 LYS A N 1
ATOM 632 C CA . LYS A 1 77 ? 21.109 -15.999 -28.199 1.00 92.31 77 LYS A CA 1
ATOM 633 C C . LYS A 1 77 ? 21.856 -16.072 -26.878 1.00 92.31 77 LYS A C 1
ATOM 635 O O . LYS A 1 77 ? 21.681 -17.040 -26.144 1.00 92.31 77 LYS A O 1
ATOM 640 N N . ILE A 1 78 ? 22.631 -15.052 -26.525 1.00 93.56 78 ILE A N 1
ATOM 641 C CA . ILE A 1 78 ? 23.390 -15.018 -25.260 1.00 93.56 78 ILE A CA 1
ATOM 642 C C . ILE A 1 78 ? 22.801 -14.048 -24.231 1.00 93.56 78 ILE A C 1
ATOM 644 O O . ILE A 1 78 ? 23.115 -14.159 -23.051 1.00 93.56 78 ILE A O 1
ATOM 648 N N . ALA A 1 79 ? 21.936 -13.123 -24.658 1.00 94.88 79 ALA A N 1
ATOM 649 C CA . ALA A 1 79 ? 21.313 -12.158 -23.764 1.00 94.88 79 ALA A CA 1
ATOM 650 C C . ALA A 1 79 ? 20.327 -12.794 -22.782 1.00 94.88 79 ALA A C 1
ATOM 652 O O . ALA A 1 79 ? 19.527 -13.648 -23.149 1.00 94.88 79 ALA A O 1
ATOM 653 N N . TYR A 1 80 ? 20.368 -12.347 -21.535 1.00 93.94 80 TYR A N 1
ATOM 654 C CA . TYR A 1 80 ? 19.383 -12.706 -20.524 1.00 93.94 80 TYR A CA 1
ATOM 655 C C . TYR A 1 80 ? 18.358 -11.582 -20.338 1.00 93.94 80 TYR A C 1
ATOM 657 O O . TYR A 1 80 ? 17.167 -11.865 -20.240 1.00 93.94 80 TYR A O 1
ATOM 665 N N . SER A 1 81 ? 18.808 -10.325 -20.403 1.00 93.69 81 SER A N 1
ATOM 666 C CA . SER A 1 81 ? 17.979 -9.122 -20.254 1.00 93.69 81 SER A CA 1
ATOM 667 C C . SER A 1 81 ? 17.772 -8.393 -21.585 1.00 93.69 81 SER A C 1
ATOM 669 O O . SER A 1 81 ? 18.683 -8.306 -22.421 1.00 93.69 81 SER A O 1
ATOM 671 N N . PHE A 1 82 ? 16.570 -7.849 -21.766 1.00 94.62 82 PHE A N 1
ATOM 672 C CA . PHE A 1 82 ? 16.109 -7.257 -23.017 1.00 94.62 82 PHE A CA 1
ATOM 673 C C . PHE A 1 82 ? 15.562 -5.843 -22.808 1.00 94.62 82 PHE A C 1
ATOM 675 O O . PHE A 1 82 ? 14.872 -5.548 -21.835 1.00 94.62 82 PHE A O 1
ATOM 682 N N . GLU A 1 83 ? 15.868 -4.968 -23.761 1.00 92.75 83 GLU A N 1
ATOM 683 C CA . GLU A 1 83 ? 15.143 -3.720 -23.977 1.00 92.75 83 GLU A CA 1
ATOM 684 C C . GLU A 1 83 ? 13.838 -4.037 -24.719 1.00 92.75 83 GLU A C 1
ATOM 686 O O . GLU A 1 83 ? 13.805 -4.932 -25.568 1.00 92.75 83 GLU A O 1
ATOM 691 N N . TYR A 1 84 ? 12.772 -3.310 -24.396 1.00 91.62 84 TYR A N 1
ATOM 692 C CA . TYR A 1 84 ? 11.444 -3.516 -24.963 1.00 91.62 84 TYR A CA 1
ATOM 693 C C . TYR A 1 84 ? 10.650 -2.210 -25.005 1.00 91.62 84 TYR A C 1
ATOM 695 O O . TYR A 1 84 ? 10.964 -1.240 -24.309 1.00 91.62 84 TYR A O 1
ATOM 703 N N . GLU A 1 85 ? 9.602 -2.225 -25.813 1.00 88.69 85 GLU A N 1
ATOM 704 C CA . GLU A 1 85 ? 8.516 -1.254 -25.842 1.00 88.69 85 GLU A CA 1
ATOM 705 C C . GLU A 1 85 ? 7.241 -1.969 -25.382 1.00 88.69 85 GLU A C 1
ATOM 707 O O . GLU A 1 85 ? 7.114 -3.185 -25.543 1.00 88.69 85 GLU A O 1
ATOM 712 N N . ALA A 1 86 ? 6.319 -1.248 -24.754 1.00 87.88 86 ALA A N 1
ATOM 713 C CA . ALA A 1 86 ? 5.044 -1.811 -24.339 1.00 87.88 86 ALA A CA 1
ATOM 714 C C . ALA A 1 86 ? 3.926 -0.790 -24.522 1.00 87.88 86 ALA A C 1
ATOM 716 O O . ALA A 1 86 ? 4.163 0.418 -24.422 1.00 87.88 86 ALA A O 1
ATOM 717 N N . ASP A 1 87 ? 2.717 -1.279 -24.777 1.00 85.44 87 ASP A N 1
ATOM 718 C CA . ASP A 1 87 ? 1.537 -0.421 -24.770 1.00 85.44 87 ASP A CA 1
ATOM 719 C C . ASP A 1 87 ? 1.170 -0.046 -23.332 1.00 85.44 87 ASP A C 1
ATOM 721 O O . ASP A 1 87 ? 1.492 -0.766 -22.384 1.00 85.44 87 ASP A O 1
ATOM 725 N N . HIS A 1 88 ? 0.450 1.069 -23.186 1.00 80.88 88 HIS A N 1
ATOM 726 C CA . HIS A 1 88 ? -0.116 1.503 -21.906 1.00 80.88 88 HIS A CA 1
ATOM 727 C C . HIS A 1 88 ? 0.933 1.546 -20.786 1.00 80.88 88 HIS A C 1
ATOM 729 O O . HIS A 1 88 ? 0.827 0.839 -19.790 1.00 80.88 88 HIS A O 1
ATOM 735 N N . ILE A 1 89 ? 1.972 2.357 -20.988 1.00 82.06 89 ILE A N 1
ATOM 736 C CA . ILE A 1 89 ? 2.957 2.668 -19.953 1.00 82.06 89 ILE A CA 1
ATOM 737 C C . ILE A 1 89 ? 2.581 4.016 -19.347 1.00 82.06 89 ILE A C 1
ATOM 739 O O . ILE A 1 89 ? 2.371 4.988 -20.081 1.00 82.06 89 ILE A O 1
ATOM 743 N N . ALA A 1 90 ? 2.544 4.077 -18.019 1.00 88.31 90 ALA A N 1
ATOM 744 C CA . ALA A 1 90 ? 2.370 5.320 -17.289 1.00 88.31 90 ALA A CA 1
ATOM 745 C C . ALA A 1 90 ? 3.384 6.396 -17.711 1.00 88.31 90 ALA A C 1
ATOM 747 O O . ALA A 1 90 ? 4.526 6.129 -18.107 1.00 88.31 90 ALA A O 1
ATOM 748 N N . THR A 1 91 ? 2.972 7.651 -17.600 1.00 91.00 91 THR A N 1
ATOM 749 C CA . THR A 1 91 ? 3.808 8.788 -17.950 1.00 91.00 91 THR A CA 1
ATOM 750 C C . THR A 1 91 ? 5.007 8.903 -17.011 1.00 91.00 91 THR A C 1
ATOM 752 O O . THR A 1 91 ? 4.957 8.580 -15.821 1.00 91.00 91 THR A O 1
ATOM 755 N N . ALA A 1 92 ? 6.101 9.470 -17.525 1.00 89.81 92 ALA A N 1
ATOM 756 C CA . ALA A 1 92 ? 7.260 9.805 -16.698 1.00 89.81 92 ALA A CA 1
ATOM 757 C C . ALA A 1 92 ? 6.893 10.744 -15.530 1.00 89.81 92 ALA A C 1
ATOM 759 O O . ALA A 1 92 ? 7.541 10.707 -14.488 1.00 89.81 92 ALA A O 1
ATOM 760 N N . GLY A 1 93 ? 5.847 11.567 -15.688 1.00 93.38 93 GLY A N 1
ATOM 761 C CA . GLY A 1 93 ? 5.336 12.443 -14.634 1.00 93.38 93 GLY A CA 1
ATOM 762 C C . GLY A 1 93 ? 4.681 11.671 -13.488 1.00 93.38 93 GLY A C 1
ATOM 763 O O . GLY A 1 93 ? 5.012 11.925 -12.330 1.00 93.38 93 GLY A O 1
ATOM 764 N N . ALA A 1 94 ? 3.812 10.705 -13.799 1.00 93.19 94 ALA A N 1
ATOM 765 C CA . ALA A 1 94 ? 3.197 9.841 -12.793 1.00 93.19 94 ALA A CA 1
ATOM 766 C C . ALA A 1 94 ? 4.259 9.026 -12.043 1.00 93.19 94 ALA A C 1
ATOM 768 O O . ALA A 1 94 ? 4.275 8.991 -10.811 1.00 93.19 94 ALA A O 1
ATOM 769 N N . ARG A 1 95 ? 5.239 8.490 -12.779 1.00 91.06 95 ARG A N 1
ATOM 770 C CA . ARG A 1 95 ? 6.390 7.814 -12.182 1.00 91.06 95 ARG A CA 1
ATOM 771 C C . ARG A 1 95 ? 7.188 8.717 -11.236 1.00 91.06 95 ARG A C 1
ATOM 773 O O . ARG A 1 95 ? 7.487 8.330 -10.108 1.00 91.06 95 ARG A O 1
ATOM 780 N N . MET A 1 96 ? 7.501 9.931 -11.681 1.00 92.75 96 MET A N 1
ATOM 781 C CA . MET A 1 96 ? 8.254 10.899 -10.888 1.00 92.75 96 MET A CA 1
ATOM 782 C C . MET A 1 96 ? 7.522 11.280 -9.595 1.00 92.75 96 MET A C 1
ATOM 784 O O . MET A 1 96 ? 8.175 11.534 -8.587 1.00 92.75 96 MET A O 1
ATOM 788 N N . ALA A 1 97 ? 6.184 11.290 -9.584 1.00 93.81 97 ALA A N 1
ATOM 789 C CA . ALA A 1 97 ? 5.414 11.537 -8.366 1.00 93.81 97 ALA A CA 1
ATOM 790 C C . ALA A 1 97 ? 5.665 10.460 -7.294 1.00 93.81 97 ALA A C 1
ATOM 792 O O . ALA A 1 97 ? 5.878 10.797 -6.128 1.00 93.81 97 ALA A O 1
ATOM 793 N N . LEU A 1 98 ? 5.710 9.184 -7.691 1.00 93.75 98 LEU A N 1
ATOM 794 C CA . LEU A 1 98 ? 6.054 8.080 -6.793 1.00 93.75 98 LEU A CA 1
ATOM 795 C C . LEU A 1 98 ? 7.506 8.180 -6.305 1.00 93.75 98 LEU A C 1
ATOM 797 O O . LEU A 1 98 ? 7.759 8.054 -5.108 1.00 93.75 98 LEU A O 1
ATOM 801 N N . ASP A 1 99 ? 8.453 8.479 -7.200 1.00 92.62 99 ASP A N 1
ATOM 802 C CA . ASP A 1 99 ? 9.865 8.639 -6.826 1.00 92.62 99 ASP A CA 1
ATOM 803 C C . ASP A 1 99 ? 10.055 9.782 -5.809 1.00 92.62 99 ASP A C 1
ATOM 805 O O . ASP A 1 99 ? 10.777 9.629 -4.823 1.00 92.62 99 ASP A O 1
ATOM 809 N N . VAL A 1 100 ? 9.355 10.910 -5.986 1.00 94.81 100 VAL A N 1
ATOM 810 C CA . VAL A 1 100 ? 9.361 12.026 -5.024 1.00 94.81 100 VAL A CA 1
ATOM 811 C C . VAL A 1 100 ? 8.819 11.594 -3.659 1.00 94.81 100 VAL A C 1
ATOM 813 O O . VAL A 1 100 ? 9.405 11.957 -2.636 1.00 94.81 100 VAL A O 1
ATOM 816 N N . ALA A 1 101 ? 7.739 10.810 -3.625 1.00 95.31 101 ALA A N 1
ATOM 817 C CA . ALA A 1 101 ? 7.172 10.301 -2.379 1.00 95.31 101 ALA A CA 1
ATOM 818 C C . ALA A 1 101 ? 8.146 9.352 -1.654 1.00 95.31 101 ALA A C 1
ATOM 820 O O . ALA A 1 101 ? 8.360 9.489 -0.448 1.00 95.31 101 ALA A O 1
ATOM 821 N N . ILE A 1 102 ? 8.802 8.441 -2.384 1.00 94.56 102 ILE A N 1
ATOM 822 C CA . ILE A 1 102 ? 9.819 7.527 -1.835 1.00 94.56 102 ILE A CA 1
ATOM 823 C C . ILE A 1 102 ? 11.020 8.308 -1.282 1.00 94.56 102 ILE A C 1
ATOM 825 O O . ILE A 1 102 ? 11.505 8.020 -0.187 1.00 94.56 102 ILE A O 1
ATOM 829 N N . GLU A 1 103 ? 11.494 9.327 -1.997 1.00 94.56 103 GLU A N 1
ATOM 830 C CA . GLU A 1 103 ? 12.593 10.174 -1.524 1.00 94.56 103 GLU A CA 1
ATOM 831 C C . GLU A 1 103 ? 12.216 10.968 -0.269 1.00 94.56 103 GLU A C 1
ATOM 833 O O . GLU A 1 103 ? 13.028 11.118 0.649 1.00 94.56 103 GLU A O 1
ATOM 838 N N . GLN A 1 104 ? 10.974 11.447 -0.179 1.00 94.44 104 GLN A N 1
ATOM 839 C CA . GLN A 1 104 ? 10.475 12.079 1.038 1.00 94.44 104 GLN A CA 1
ATOM 840 C C . GLN A 1 104 ? 10.444 11.093 2.210 1.00 94.44 104 GLN A C 1
ATOM 842 O O . GLN A 1 104 ? 10.926 11.432 3.293 1.00 94.44 104 GLN A O 1
ATOM 847 N N . TRP A 1 105 ? 9.953 9.873 1.992 1.00 95.00 105 TRP A N 1
ATOM 848 C CA . TRP A 1 105 ? 9.959 8.813 2.997 1.00 95.00 105 TRP A CA 1
ATOM 849 C C . TRP A 1 105 ? 11.379 8.538 3.510 1.00 95.00 105 TRP A C 1
ATOM 851 O O . TRP A 1 105 ? 11.617 8.578 4.721 1.00 95.00 105 TRP A O 1
ATOM 861 N N . ARG A 1 106 ? 12.357 8.370 2.611 1.00 94.25 106 ARG A N 1
ATOM 862 C CA . ARG A 1 106 ? 13.775 8.183 2.973 1.00 94.25 106 ARG A CA 1
ATOM 863 C C . ARG A 1 106 ? 14.312 9.308 3.847 1.00 94.25 106 ARG A C 1
ATOM 865 O O . ARG A 1 106 ? 14.962 9.041 4.856 1.00 94.25 106 ARG A O 1
ATOM 872 N N . ARG A 1 107 ? 14.014 10.563 3.498 1.00 93.75 107 ARG A N 1
ATOM 873 C CA . ARG A 1 107 ? 14.429 11.734 4.288 1.00 93.75 107 ARG A CA 1
ATOM 874 C C . ARG A 1 107 ? 13.801 11.738 5.677 1.00 93.75 107 ARG A C 1
ATOM 876 O O . ARG A 1 107 ? 14.513 11.972 6.648 1.00 93.75 107 ARG A O 1
ATOM 883 N N . CYS A 1 108 ? 12.501 11.456 5.783 1.00 93.06 108 CYS A N 1
ATOM 884 C CA . CYS A 1 108 ? 11.815 11.354 7.071 1.00 93.06 108 CYS A CA 1
ATOM 885 C C . CYS A 1 108 ? 12.439 10.265 7.953 1.00 93.06 108 CYS A C 1
ATOM 887 O O . CYS A 1 108 ? 12.653 10.482 9.142 1.00 93.06 108 CYS A O 1
ATOM 889 N N . TRP A 1 109 ? 12.774 9.114 7.371 1.00 93.69 109 TRP A N 1
ATOM 890 C CA . TRP A 1 109 ? 13.354 7.993 8.108 1.00 93.69 109 TRP A CA 1
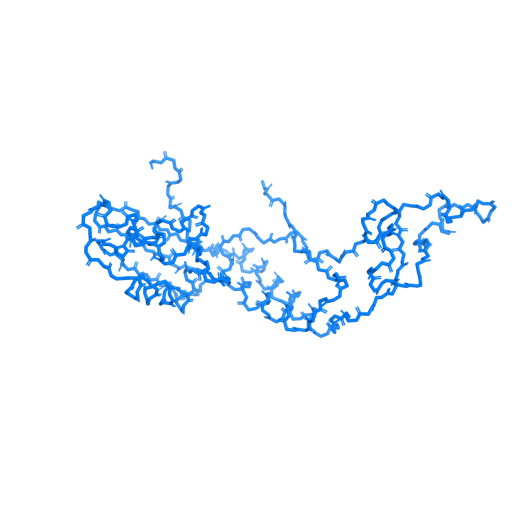ATOM 891 C C . TRP A 1 109 ? 14.811 8.230 8.536 1.00 93.69 109 TRP A C 1
ATOM 893 O O . TRP A 1 109 ? 15.230 7.764 9.595 1.00 93.69 109 TRP A O 1
ATOM 903 N N . ALA A 1 110 ? 15.575 8.986 7.744 1.00 92.75 110 ALA A N 1
ATOM 904 C CA . ALA A 1 110 ? 16.952 9.376 8.053 1.00 92.75 110 ALA A CA 1
ATOM 905 C C . ALA A 1 110 ? 17.068 10.531 9.070 1.00 92.75 110 ALA A C 1
ATOM 907 O O . ALA A 1 110 ? 18.173 10.824 9.529 1.00 92.75 110 ALA A O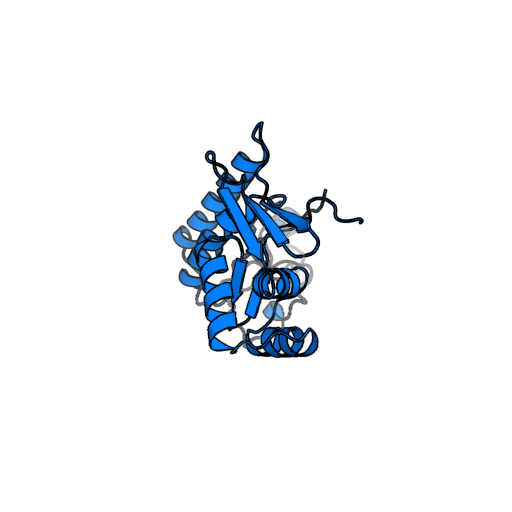 1
ATOM 908 N N . GLY A 1 111 ? 15.961 11.203 9.406 1.00 90.00 111 GLY A N 1
ATOM 909 C CA . GLY A 1 111 ? 15.939 12.294 10.381 1.00 90.00 111 GLY A CA 1
ATOM 910 C C . GLY A 1 111 ? 16.236 11.844 11.818 1.00 90.00 111 GLY A C 1
ATOM 911 O O . GLY A 1 111 ? 16.223 10.657 12.140 1.00 90.00 111 GLY A O 1
ATOM 912 N N . GLU A 1 112 ? 16.464 12.813 12.712 1.00 87.94 112 GLU A N 1
ATOM 913 C CA . GLU A 1 112 ? 16.774 12.548 14.130 1.00 87.94 112 GLU A CA 1
ATOM 914 C C . GLU A 1 112 ? 15.676 11.740 14.835 1.00 87.94 112 GLU A C 1
ATOM 916 O O . GLU A 1 112 ? 15.957 10.842 15.632 1.00 87.94 112 GLU A O 1
ATOM 921 N N . ARG A 1 113 ? 14.411 12.047 14.524 1.00 90.06 113 ARG A N 1
ATOM 922 C CA . ARG A 1 113 ? 13.245 11.343 15.053 1.00 90.06 113 ARG A CA 1
ATOM 923 C C . ARG A 1 113 ? 12.646 10.460 13.971 1.00 90.06 113 ARG A C 1
ATOM 925 O O . ARG A 1 113 ? 11.909 10.944 13.115 1.00 90.06 113 ARG A O 1
ATOM 932 N N . ARG A 1 114 ? 12.903 9.154 14.057 1.00 92.44 114 ARG A N 1
ATOM 933 C CA . ARG A 1 114 ? 12.289 8.189 13.141 1.00 92.44 114 ARG A CA 1
ATOM 934 C C . ARG A 1 114 ? 10.757 8.221 13.262 1.00 92.44 114 ARG A C 1
ATOM 936 O O . ARG A 1 114 ? 10.241 8.184 14.387 1.00 92.44 114 ARG A O 1
ATOM 943 N N . PRO A 1 115 ? 10.027 8.268 12.136 1.00 96.25 115 PRO A N 1
ATOM 944 C CA . PRO A 1 115 ? 8.580 8.111 12.137 1.00 96.25 115 PRO A CA 1
ATOM 945 C C . PRO A 1 115 ? 8.210 6.758 12.751 1.00 96.25 115 PRO A C 1
ATOM 947 O O . PRO A 1 115 ? 8.898 5.758 12.566 1.00 96.25 115 PRO A O 1
ATOM 950 N N . SER A 1 116 ? 7.118 6.725 13.506 1.00 96.62 116 SER A N 1
ATOM 951 C CA . SER A 1 116 ? 6.590 5.492 14.090 1.00 96.62 116 SER A CA 1
ATOM 952 C C . SER A 1 116 ? 5.071 5.522 14.084 1.00 96.62 116 SER A C 1
ATOM 954 O O . SER A 1 116 ? 4.465 6.578 14.249 1.00 96.62 116 SER A O 1
ATOM 956 N N . LEU A 1 117 ? 4.469 4.355 13.895 1.00 97.69 117 LEU A N 1
ATOM 957 C CA . LEU A 1 117 ? 3.049 4.116 14.083 1.00 97.69 117 LEU A CA 1
ATOM 958 C C . LEU A 1 117 ? 2.945 2.799 14.841 1.00 97.69 117 LEU A C 1
ATOM 960 O O . LEU A 1 117 ? 3.231 1.737 14.286 1.00 97.69 117 LEU A O 1
ATOM 964 N N . THR A 1 118 ? 2.606 2.882 16.122 1.00 97.12 118 THR A N 1
ATOM 965 C CA . THR A 1 118 ? 2.547 1.713 16.998 1.00 97.12 118 THR A CA 1
ATOM 966 C C . THR A 1 118 ? 1.196 1.590 17.671 1.00 97.12 118 THR A C 1
ATOM 968 O O . THR A 1 118 ? 0.474 2.578 17.822 1.00 97.12 118 THR A O 1
ATOM 971 N N . TYR A 1 119 ? 0.848 0.383 18.106 1.00 96.44 119 TYR A N 1
ATOM 972 C CA . TYR A 1 119 ? -0.252 0.178 19.033 1.00 96.44 119 TYR A CA 1
ATOM 973 C C . TYR A 1 119 ? 0.210 -0.488 20.333 1.00 96.44 119 TYR A C 1
ATOM 975 O O . TYR A 1 119 ? 1.147 -1.286 20.368 1.00 96.44 119 TYR A O 1
ATOM 983 N N . GLN A 1 120 ? -0.479 -0.150 21.420 1.00 95.38 120 GLN A N 1
ATOM 984 C CA . GLN A 1 120 ? -0.348 -0.766 22.737 1.00 95.38 120 GLN A CA 1
ATOM 985 C C . GLN A 1 120 ? -1.660 -1.478 23.066 1.00 95.38 120 GLN A C 1
ATOM 9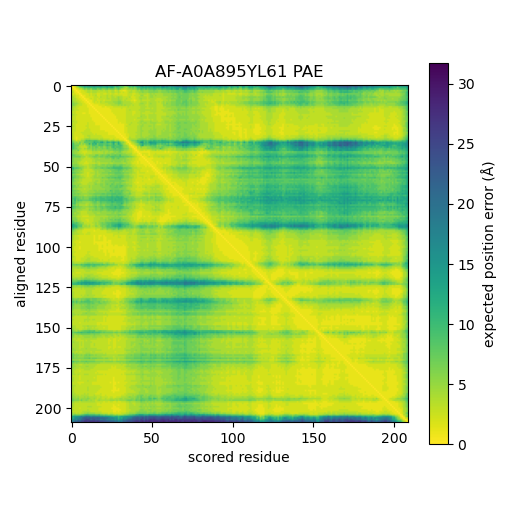87 O O . GLN A 1 120 ? -2.726 -0.848 23.058 1.00 95.38 120 GLN A O 1
ATOM 992 N N . ARG A 1 121 ? -1.591 -2.780 23.367 1.00 92.19 121 ARG A N 1
ATOM 993 C CA . ARG A 1 121 ? -2.754 -3.553 23.809 1.00 92.19 121 ARG A CA 1
ATOM 994 C C . ARG A 1 121 ? -2.832 -3.576 25.335 1.00 92.19 121 ARG A C 1
ATOM 996 O O . ARG A 1 121 ? -1.902 -3.986 26.019 1.00 92.19 121 ARG A O 1
ATOM 1003 N N . LEU A 1 122 ? -3.973 -3.135 25.845 1.00 89.62 122 LEU A N 1
ATOM 1004 C CA . LEU A 1 122 ? -4.418 -3.231 27.234 1.00 89.62 122 LEU A CA 1
ATOM 1005 C C . LEU A 1 122 ? -5.657 -4.158 27.262 1.00 89.62 122 LEU A C 1
ATOM 1007 O O . LEU A 1 122 ? -6.229 -4.414 26.197 1.00 89.62 122 LEU A O 1
ATOM 1011 N N . PRO A 1 123 ? -6.111 -4.659 28.430 1.00 85.12 123 PRO A N 1
ATOM 1012 C CA . PRO A 1 123 ? -7.175 -5.670 28.496 1.00 85.12 123 PRO A CA 1
ATOM 1013 C C . PRO A 1 123 ? -8.413 -5.355 27.636 1.00 85.12 123 PRO A C 1
ATOM 1015 O O . PRO A 1 123 ? -8.794 -6.157 26.787 1.00 85.12 123 PRO A O 1
ATOM 1018 N N . GLU A 1 124 ? -8.971 -4.150 27.758 1.00 86.75 124 GLU A N 1
ATOM 1019 C CA . GLU A 1 124 ? -10.197 -3.744 27.039 1.00 86.75 124 GLU A CA 1
ATOM 1020 C C . GLU A 1 124 ? -9.965 -2.669 25.970 1.00 86.75 124 GLU A C 1
ATOM 1022 O O . GLU A 1 124 ? -10.911 -2.148 25.367 1.00 86.75 124 GLU A O 1
ATOM 1027 N N . THR A 1 125 ? -8.702 -2.306 25.761 1.00 95.06 125 THR A N 1
ATOM 1028 C CA . THR A 1 125 ? -8.341 -1.062 25.096 1.00 95.06 125 THR A CA 1
ATOM 1029 C C . THR A 1 125 ? 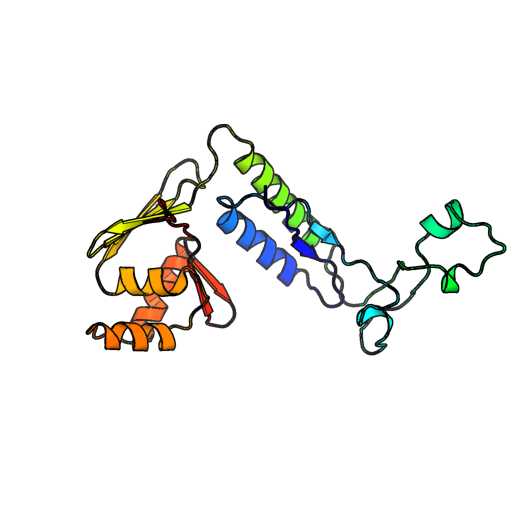-7.145 -1.269 24.179 1.00 95.06 125 THR A C 1
ATOM 1031 O O . THR A 1 125 ? -6.152 -1.885 24.558 1.00 95.06 125 THR A O 1
ATOM 1034 N N . LEU A 1 126 ? -7.214 -0.696 22.983 1.00 96.50 126 LEU A N 1
ATOM 1035 C CA . LEU A 1 126 ? -6.109 -0.623 22.039 1.00 96.50 126 LEU A CA 1
ATOM 1036 C C . LEU A 1 126 ? -5.796 0.850 21.779 1.00 96.50 126 LEU A C 1
ATOM 1038 O O . LEU A 1 126 ? -6.641 1.613 21.306 1.00 96.50 126 LEU A O 1
ATOM 1042 N N . ARG A 1 127 ? -4.576 1.255 22.127 1.00 97.38 127 ARG A N 1
ATOM 1043 C CA . ARG A 1 127 ? -4.087 2.623 21.955 1.00 97.38 127 ARG A CA 1
ATOM 1044 C C . ARG A 1 127 ? -3.172 2.673 20.744 1.00 97.38 127 ARG A C 1
ATOM 1046 O O . ARG A 1 127 ? -2.110 2.069 20.788 1.00 97.38 127 ARG A O 1
ATOM 1053 N N . ILE A 1 128 ? -3.550 3.417 19.711 1.00 97.69 128 ILE A N 1
ATOM 1054 C CA . ILE A 1 128 ? -2.718 3.669 18.527 1.00 97.69 128 ILE A CA 1
ATOM 1055 C C . ILE A 1 128 ? -2.002 5.004 18.720 1.00 97.69 128 ILE A C 1
ATOM 1057 O O . ILE A 1 128 ? -2.637 5.999 19.079 1.00 97.69 128 ILE A O 1
ATOM 1061 N N . ILE A 1 129 ? -0.694 5.025 18.493 1.00 97.50 129 ILE A N 1
ATOM 1062 C CA . ILE A 1 129 ? 0.179 6.186 18.640 1.00 97.50 129 ILE A CA 1
ATOM 1063 C C . ILE A 1 129 ? 0.853 6.429 17.290 1.00 97.50 129 ILE A C 1
ATOM 1065 O O . ILE A 1 129 ? 1.674 5.630 16.845 1.00 97.50 129 ILE A O 1
ATOM 1069 N N . ASP A 1 130 ? 0.515 7.545 16.654 1.00 97.44 130 ASP A N 1
ATOM 1070 C CA . ASP A 1 130 ? 1.075 7.969 15.376 1.00 97.44 130 ASP A CA 1
ATOM 1071 C C . ASP A 1 130 ? 2.049 9.131 15.587 1.00 97.44 130 ASP A C 1
ATOM 1073 O O . ASP A 1 130 ? 1.688 10.190 16.102 1.00 97.44 130 ASP A O 1
ATOM 1077 N N . ARG A 1 131 ? 3.305 8.926 15.198 1.00 96.44 131 ARG A N 1
ATOM 1078 C CA . ARG A 1 131 ? 4.388 9.916 15.241 1.00 96.44 131 ARG A CA 1
ATOM 1079 C C . ARG A 1 131 ? 5.009 10.139 13.860 1.00 96.44 131 ARG A C 1
ATOM 1081 O O . ARG A 1 131 ? 6.142 10.616 13.785 1.00 96.44 131 ARG A O 1
ATOM 1088 N N . ARG A 1 132 ? 4.307 9.783 12.776 1.00 95.44 132 ARG A N 1
ATOM 1089 C CA . ARG A 1 132 ? 4.767 10.011 11.393 1.00 95.44 132 ARG A CA 1
ATOM 1090 C C . ARG A 1 132 ? 4.824 11.501 11.041 1.00 95.44 132 ARG A C 1
ATOM 1092 O O . ARG A 1 132 ? 5.667 11.897 10.245 1.00 95.44 132 ARG A O 1
ATOM 1099 N N . SER A 1 133 ? 3.970 12.325 11.654 1.00 90.00 133 SER A N 1
ATOM 1100 C CA . SER A 1 133 ? 3.970 13.790 11.534 1.00 90.00 133 SER A CA 1
ATOM 1101 C C . SER A 1 133 ? 4.607 14.487 12.736 1.00 90.00 133 SER A C 1
ATOM 1103 O O . SER A 1 133 ? 4.726 13.909 13.816 1.00 90.00 133 SER A O 1
ATOM 1105 N N . GLU A 1 134 ? 4.954 15.768 12.576 1.00 87.50 134 GLU A N 1
ATOM 1106 C CA . GLU A 1 134 ? 5.508 16.607 13.650 1.00 87.50 134 GLU A CA 1
ATOM 1107 C C . GLU A 1 134 ? 4.633 16.621 14.903 1.00 87.50 134 GLU A C 1
ATOM 1109 O O . GLU A 1 134 ? 5.143 16.418 16.006 1.00 87.50 134 GLU A O 1
ATOM 1114 N N . LEU A 1 135 ? 3.319 16.778 14.710 1.00 91.44 135 LEU A N 1
ATOM 1115 C CA . LEU A 1 135 ? 2.302 16.681 15.751 1.00 91.44 135 LEU A CA 1
ATOM 1116 C C . LEU A 1 135 ? 1.893 15.213 15.924 1.00 91.44 135 LEU A C 1
ATOM 1118 O O . LEU A 1 135 ? 1.250 14.670 15.022 1.00 91.44 135 LEU A O 1
ATOM 1122 N N . PRO A 1 136 ? 2.245 14.560 17.046 1.00 92.75 136 PRO A N 1
ATOM 1123 C CA . PRO A 1 136 ? 1.821 13.194 17.300 1.00 92.75 136 PRO A CA 1
ATOM 1124 C C . PRO A 1 136 ? 0.309 13.118 17.483 1.00 92.75 136 PRO A C 1
ATOM 1126 O O . PRO A 1 136 ? -0.289 13.979 18.133 1.00 92.75 136 PRO A O 1
ATOM 1129 N N . GLN A 1 137 ? -0.293 12.054 16.970 1.00 95.62 137 GLN A N 1
ATOM 1130 C CA . GLN A 1 137 ? -1.702 11.751 17.174 1.00 95.62 137 GLN A CA 1
ATOM 1131 C C . GLN A 1 137 ? -1.855 10.472 17.985 1.00 95.62 137 GLN A C 1
ATOM 1133 O O . GLN A 1 137 ? -1.009 9.577 17.964 1.00 95.62 137 GLN A O 1
ATOM 1138 N N . GLN A 1 138 ? -2.957 10.386 18.719 1.00 95.56 138 GLN A N 1
ATOM 1139 C CA . GLN A 1 138 ? -3.290 9.203 19.488 1.00 95.56 138 GLN A CA 1
ATOM 1140 C C . GLN A 1 138 ? -4.772 8.901 19.348 1.00 95.56 138 GLN A C 1
ATOM 1142 O O . GLN A 1 138 ? -5.611 9.772 19.566 1.00 95.56 138 GLN A O 1
ATOM 1147 N N . THR A 1 139 ? -5.080 7.641 19.061 1.00 95.19 139 THR A N 1
ATOM 1148 C CA . THR A 1 139 ? -6.452 7.136 19.020 1.00 95.19 139 THR A CA 1
ATOM 1149 C C . THR A 1 139 ? -6.613 6.020 20.036 1.00 95.19 139 THR A C 1
ATOM 1151 O O . THR A 1 139 ? -5.732 5.177 20.193 1.00 95.19 139 THR A O 1
ATOM 1154 N N . MET A 1 140 ? -7.744 6.022 20.738 1.00 96.88 140 MET A N 1
ATOM 1155 C CA . MET A 1 140 ? -8.104 4.972 21.681 1.00 96.88 140 MET A CA 1
ATOM 1156 C C . MET A 1 140 ? -9.318 4.211 21.160 1.00 96.88 140 MET A C 1
ATOM 1158 O O . MET A 1 140 ? -10.373 4.805 20.943 1.00 96.88 140 MET A O 1
ATOM 1162 N N . LEU A 1 141 ? -9.172 2.903 20.974 1.00 97.56 141 LEU A N 1
ATOM 1163 C CA . LEU A 1 141 ? -10.255 1.992 20.623 1.00 97.56 141 LEU A CA 1
ATOM 1164 C C . LEU A 1 141 ? -10.564 1.105 21.827 1.00 97.56 141 LEU A C 1
ATOM 1166 O O . LEU A 1 141 ? -9.654 0.670 22.527 1.00 97.56 141 LEU A O 1
ATOM 1170 N N . THR A 1 142 ? -11.843 0.836 22.073 1.00 97.25 142 THR A N 1
ATOM 1171 C CA . THR A 1 142 ? -12.296 0.022 23.210 1.00 97.25 142 THR A CA 1
ATOM 1172 C C . THR A 1 142 ? -13.343 -1.001 22.786 1.00 97.25 142 THR A C 1
ATOM 1174 O O . THR A 1 142 ? -14.049 -0.814 21.782 1.00 97.25 142 THR A O 1
ATOM 1177 N N . GLY A 1 143 ? -13.438 -2.089 23.553 1.00 96.44 143 GLY A N 1
ATOM 1178 C CA . GLY A 1 143 ? -14.372 -3.189 23.302 1.00 96.44 143 GLY A CA 1
ATOM 1179 C C . GLY A 1 143 ? -14.220 -3.755 21.889 1.00 96.44 143 GLY A C 1
ATOM 1180 O O . GLY A 1 143 ? -13.109 -3.897 21.381 1.00 96.44 143 GLY A O 1
ATOM 1181 N N . TRP A 1 144 ? -15.341 -3.993 21.202 1.00 97.06 144 TRP A N 1
ATOM 1182 C CA . TRP A 1 144 ? -15.340 -4.578 19.855 1.00 97.06 144 TRP A CA 1
ATOM 1183 C C . TRP A 1 144 ? -14.504 -3.799 18.828 1.00 97.06 144 TRP A C 1
ATOM 1185 O O . TRP A 1 144 ? -14.037 -4.388 17.860 1.00 97.06 144 TRP A O 1
ATOM 1195 N N . ARG A 1 145 ? -14.298 -2.485 19.016 1.00 97.81 145 ARG A N 1
ATOM 1196 C CA . ARG A 1 145 ? -13.487 -1.678 18.089 1.00 97.81 145 ARG A CA 1
ATOM 1197 C C . ARG A 1 145 ? -12.002 -2.013 18.191 1.00 97.81 145 ARG A C 1
ATOM 1199 O O . ARG A 1 145 ? -11.316 -2.008 17.175 1.00 97.81 145 ARG A O 1
ATOM 1206 N N . ALA A 1 146 ? -11.525 -2.292 19.405 1.00 96.88 146 ALA A N 1
ATOM 1207 C CA . ALA A 1 146 ? -10.154 -2.734 19.637 1.00 96.88 146 ALA A CA 1
ATOM 1208 C C . ALA A 1 146 ? -9.922 -4.104 18.988 1.00 96.88 146 ALA A C 1
ATOM 1210 O O . ALA A 1 146 ? -8.955 -4.268 18.248 1.00 96.88 146 ALA A O 1
ATOM 1211 N N . GLU A 1 147 ? -10.858 -5.041 19.183 1.00 96.31 147 GLU A N 1
ATOM 1212 C CA . GLU A 1 147 ? -10.780 -6.373 18.570 1.00 96.31 147 GLU A CA 1
ATOM 1213 C C . GLU A 1 147 ? -10.857 -6.317 17.040 1.00 96.31 147 GLU A C 1
ATOM 1215 O O . GLU A 1 147 ? -10.091 -6.991 16.360 1.00 96.31 147 GLU A O 1
ATOM 1220 N N . ALA A 1 148 ? -11.735 -5.475 16.483 1.00 97.00 148 ALA A N 1
ATOM 1221 C CA . ALA A 1 148 ? -11.867 -5.311 15.037 1.00 97.00 148 ALA A CA 1
ATOM 1222 C C . ALA A 1 148 ? -10.578 -4.793 14.384 1.00 97.00 148 ALA A C 1
ATOM 1224 O O . ALA A 1 148 ? -10.180 -5.294 13.336 1.00 97.00 148 ALA A O 1
ATOM 1225 N N . TYR A 1 149 ? -9.923 -3.802 15.001 1.00 97.31 149 TYR A N 1
ATOM 1226 C CA . TYR A 1 149 ? -8.649 -3.288 14.500 1.00 97.31 149 TYR A CA 1
ATOM 1227 C C . TYR A 1 149 ? -7.553 -4.357 14.582 1.00 97.31 149 TYR A C 1
ATOM 1229 O O . TYR A 1 149 ? -6.859 -4.598 13.600 1.00 97.31 149 TYR A O 1
ATOM 1237 N N . GLN A 1 150 ? -7.443 -5.043 15.725 1.00 94.62 150 GLN A N 1
ATOM 1238 C CA . GLN A 1 150 ? -6.429 -6.077 15.938 1.00 94.62 150 GLN A CA 1
ATOM 1239 C C . GLN A 1 150 ? -6.611 -7.295 15.017 1.00 94.62 150 GLN A C 1
ATOM 1241 O O . GLN A 1 150 ? -5.628 -7.899 14.598 1.00 94.62 150 GLN A O 1
ATOM 1246 N N . ALA A 1 151 ? -7.846 -7.638 14.637 1.00 95.25 151 ALA A N 1
ATOM 1247 C CA . ALA A 1 151 ? -8.114 -8.712 13.677 1.00 95.25 151 ALA A CA 1
ATOM 1248 C C . ALA A 1 151 ? -7.500 -8.455 12.284 1.00 95.25 151 ALA A C 1
ATOM 1250 O O . ALA A 1 151 ? -7.309 -9.405 11.520 1.00 95.25 151 ALA A O 1
ATOM 1251 N N . CYS A 1 152 ? -7.181 -7.193 11.974 1.00 96.25 152 CYS A N 1
ATOM 1252 C CA . CYS A 1 152 ? -6.571 -6.753 10.719 1.00 96.25 152 CYS A CA 1
ATOM 1253 C C . CYS A 1 152 ? -5.042 -6.580 10.807 1.00 96.25 152 CYS A C 1
ATOM 1255 O O . CYS A 1 152 ? -4.461 -6.041 9.874 1.00 96.25 152 CYS A O 1
ATOM 1257 N N . ASP A 1 153 ? -4.393 -6.946 11.918 1.00 90.50 153 ASP A N 1
ATOM 1258 C CA . ASP A 1 153 ? -2.971 -6.640 12.164 1.00 90.50 153 ASP A CA 1
ATOM 1259 C C . ASP A 1 153 ? -2.018 -7.450 11.263 1.00 90.50 153 ASP A C 1
ATOM 1261 O O . ASP A 1 153 ? -1.147 -6.904 10.595 1.00 90.50 153 ASP A O 1
ATOM 1265 N N . TYR A 1 154 ? -2.229 -8.766 11.173 1.00 85.19 154 TYR A N 1
ATOM 1266 C CA . TYR A 1 154 ? -1.337 -9.668 10.424 1.00 85.19 154 TYR A CA 1
ATOM 1267 C C . TYR A 1 154 ? -1.842 -10.055 9.034 1.00 85.19 154 TYR A C 1
ATOM 1269 O O . TYR A 1 154 ? -1.086 -10.568 8.214 1.00 85.19 154 TYR A O 1
ATOM 1277 N N . THR A 1 155 ? -3.135 -9.887 8.781 1.00 92.25 155 THR A N 1
ATOM 1278 C CA . THR A 1 155 ? -3.766 -10.262 7.517 1.00 92.25 155 THR A CA 1
ATOM 1279 C C . THR A 1 155 ? -4.854 -9.265 7.202 1.00 92.25 155 THR A C 1
ATOM 1281 O O . THR A 1 155 ? -5.553 -8.797 8.104 1.00 92.25 155 THR A O 1
ATOM 1284 N N . SER A 1 156 ? -5.037 -8.989 5.915 1.00 94.56 156 SER A N 1
ATOM 1285 C CA . SER A 1 156 ? -6.188 -8.222 5.483 1.00 94.56 156 SER A CA 1
ATOM 1286 C C . SER A 1 156 ? -7.476 -9.022 5.729 1.00 94.56 156 SER A C 1
ATOM 1288 O O . SER A 1 156 ? -7.475 -10.262 5.715 1.00 94.56 156 SER A O 1
ATOM 1290 N N . ARG A 1 157 ? -8.561 -8.319 6.064 1.00 96.56 157 ARG A N 1
ATOM 1291 C CA . ARG A 1 157 ? -9.853 -8.917 6.427 1.00 96.56 157 ARG A CA 1
ATOM 1292 C C . ARG A 1 157 ? -11.019 -8.138 5.833 1.00 96.56 157 ARG A C 1
ATOM 1294 O O . ARG A 1 157 ? -10.983 -6.909 5.794 1.00 96.56 157 ARG A O 1
ATOM 1301 N N . SER A 1 158 ? -12.097 -8.846 5.496 1.00 97.75 158 SER A N 1
ATOM 1302 C CA . SER A 1 158 ? -13.379 -8.221 5.168 1.00 97.75 158 SER A CA 1
ATOM 1303 C C . SER A 1 158 ? -14.194 -7.867 6.424 1.00 97.75 158 SER A C 1
ATOM 1305 O O . SER A 1 158 ? -14.065 -8.534 7.464 1.00 97.75 158 SER A O 1
ATOM 1307 N N . PRO A 1 159 ? -15.098 -6.870 6.348 1.00 98.00 159 PRO A N 1
ATOM 1308 C CA . PRO A 1 159 ? -16.001 -6.526 7.448 1.00 98.00 159 PRO A CA 1
ATOM 1309 C C . PRO A 1 159 ? -16.865 -7.700 7.925 1.00 98.00 159 PRO A C 1
ATOM 1311 O O . PRO A 1 159 ? -17.148 -7.829 9.118 1.00 98.00 159 PRO A O 1
ATOM 1314 N N . GLU A 1 160 ? -17.287 -8.571 7.008 1.00 97.75 160 GLU A N 1
ATOM 1315 C CA . GLU A 1 160 ? -18.125 -9.736 7.289 1.00 97.75 160 GLU A CA 1
ATOM 1316 C C . GLU A 1 160 ? -17.373 -10.759 8.138 1.00 97.75 160 GLU A C 1
ATOM 1318 O O . GLU A 1 160 ? -17.926 -11.258 9.122 1.00 97.75 160 GLU A O 1
ATOM 1323 N N . ARG A 1 161 ? -16.101 -11.010 7.805 1.00 97.06 161 ARG A N 1
ATOM 1324 C CA . ARG A 1 161 ? -15.248 -11.940 8.543 1.00 97.06 161 ARG A CA 1
ATOM 1325 C C . ARG A 1 161 ? -14.977 -11.444 9.961 1.00 97.06 161 ARG A C 1
ATOM 1327 O O . ARG A 1 161 ? -15.112 -12.207 10.915 1.00 97.06 161 ARG A O 1
ATOM 1334 N N . ILE A 1 162 ? -14.665 -10.158 10.110 1.00 97.50 162 ILE A N 1
ATOM 1335 C CA . ILE A 1 162 ? -14.451 -9.538 11.425 1.00 97.50 162 ILE A CA 1
ATOM 1336 C C . ILE A 1 162 ? -15.733 -9.606 12.257 1.00 97.50 162 ILE A C 1
ATOM 1338 O O . ILE A 1 162 ? -15.690 -9.960 13.430 1.00 97.50 162 ILE A O 1
ATOM 1342 N N . ARG A 1 163 ? -16.899 -9.322 11.665 1.00 98.00 163 ARG A N 1
ATOM 1343 C CA . ARG A 1 163 ? -18.191 -9.425 12.362 1.00 98.00 163 ARG A CA 1
ATOM 1344 C C . ARG A 1 163 ? -18.429 -10.831 12.929 1.00 98.00 163 ARG A C 1
ATOM 1346 O O . ARG A 1 163 ? -18.937 -10.949 14.041 1.00 98.00 163 ARG A O 1
ATOM 1353 N N . GLU A 1 164 ? -18.094 -11.885 12.188 1.00 97.44 164 GLU A N 1
ATOM 1354 C CA . GLU A 1 164 ? -18.211 -13.271 12.668 1.00 97.44 164 GLU A CA 1
ATOM 1355 C C . GLU A 1 164 ? -17.283 -13.557 13.850 1.00 97.44 164 GLU A C 1
ATOM 1357 O O . GLU A 1 164 ? -17.714 -14.147 14.842 1.00 97.44 164 GLU A O 1
ATOM 1362 N N . GLU A 1 165 ? -16.033 -13.100 13.774 1.00 96.12 165 GLU A N 1
ATOM 1363 C CA . GLU A 1 165 ? -15.067 -13.227 14.869 1.00 96.12 165 GLU A CA 1
ATOM 1364 C C . GLU A 1 165 ? -15.550 -12.470 16.117 1.00 96.12 165 GLU A C 1
ATOM 1366 O O . GLU A 1 165 ? -15.589 -13.036 17.210 1.00 96.12 165 GLU A O 1
ATOM 1371 N N . LEU A 1 166 ? -16.047 -11.242 15.957 1.00 97.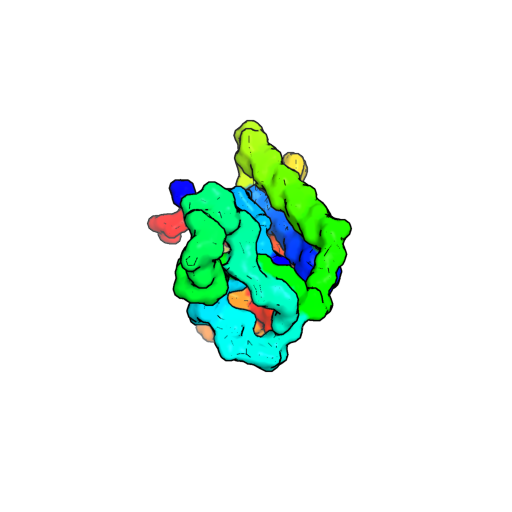38 166 LEU A N 1
ATOM 1372 C CA . LEU A 1 166 ? -16.625 -10.449 17.046 1.00 97.38 166 LEU A CA 1
ATOM 1373 C C . LEU A 1 166 ? -17.848 -11.122 17.683 1.00 97.38 166 LEU A C 1
ATOM 1375 O O . LEU A 1 166 ? -17.989 -11.094 18.906 1.00 97.38 166 LEU A O 1
ATOM 1379 N N . ALA A 1 167 ? -18.708 -11.758 16.883 1.00 97.50 167 ALA A N 1
ATOM 1380 C CA . ALA A 1 167 ? -19.854 -12.505 17.396 1.00 97.50 167 ALA A CA 1
ATOM 1381 C C . ALA A 1 167 ? -19.418 -13.698 18.264 1.00 97.50 167 ALA A C 1
ATOM 1383 O O . ALA A 1 167 ? -20.034 -13.953 19.299 1.00 97.50 167 ALA A O 1
ATOM 1384 N N . SER A 1 168 ? -18.328 -14.385 17.894 1.00 96.38 168 SER A N 1
ATOM 1385 C CA . SER A 1 168 ? -17.755 -15.480 18.697 1.00 96.38 168 SER A CA 1
ATOM 1386 C C . SER A 1 168 ? -17.187 -15.011 20.044 1.00 96.38 168 SER A C 1
ATOM 1388 O O . SER A 1 168 ? -17.190 -15.766 21.012 1.00 96.38 168 SER A O 1
ATOM 1390 N N . LEU A 1 169 ? -16.783 -13.739 20.127 1.00 94.94 169 LEU A N 1
ATOM 1391 C CA . LEU A 1 169 ? -16.342 -13.068 21.354 1.00 94.94 169 LEU A CA 1
ATOM 1392 C C . LEU A 1 169 ? -17.509 -12.472 22.167 1.00 94.94 169 LEU A C 1
ATOM 1394 O O . LEU A 1 169 ? -17.286 -11.816 23.182 1.00 94.94 169 LEU A O 1
ATOM 1398 N N . GLY A 1 170 ? -18.758 -12.680 21.735 1.00 96.88 170 GLY A N 1
ATOM 1399 C CA . GLY A 1 170 ? -19.959 -12.210 22.430 1.00 96.88 170 GLY A CA 1
ATOM 1400 C C . GLY A 1 170 ? -20.404 -10.789 22.070 1.00 96.88 170 GLY A C 1
ATOM 1401 O O . GLY A 1 170 ? -21.389 -10.302 22.630 1.00 96.88 170 GLY A O 1
ATOM 1402 N N . TYR A 1 171 ? -19.745 -10.117 21.121 1.00 97.31 171 TYR A N 1
ATOM 1403 C CA . TYR A 1 171 ? -20.153 -8.784 20.681 1.00 97.31 171 TYR A CA 1
ATOM 1404 C C . TYR A 1 171 ? -21.323 -8.840 19.692 1.00 97.31 171 TYR A C 1
ATOM 1406 O O . TYR A 1 171 ? -21.319 -9.596 18.723 1.00 97.31 171 TYR A O 1
ATOM 1414 N N . GLN A 1 172 ? -22.315 -7.973 19.900 1.00 96.62 172 GLN A N 1
ATOM 1415 C CA . GLN A 1 172 ? -23.469 -7.821 19.012 1.00 96.62 172 GLN A CA 1
ATOM 1416 C C . GLN A 1 172 ? -23.279 -6.591 18.118 1.00 96.62 172 GLN A C 1
ATOM 1418 O O . GLN A 1 172 ? -23.644 -5.4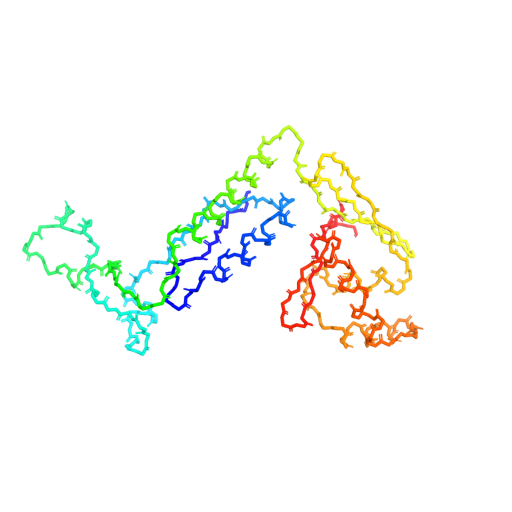75 18.489 1.00 96.62 172 GLN A O 1
ATOM 1423 N N . VAL A 1 173 ? -22.670 -6.791 16.945 1.00 97.69 173 VAL A N 1
ATOM 1424 C CA . VAL A 1 173 ? -22.410 -5.729 15.959 1.00 97.69 173 VAL A CA 1
ATOM 1425 C C . VAL A 1 173 ? -22.799 -6.152 14.546 1.00 97.69 173 VAL A C 1
ATOM 1427 O O . VAL A 1 173 ? -22.763 -7.325 14.177 1.00 97.69 173 VAL A O 1
ATOM 1430 N N . THR A 1 174 ? -23.170 -5.172 13.730 1.00 97.94 174 THR A N 1
ATOM 1431 C CA . THR A 1 174 ? -23.508 -5.361 12.314 1.00 97.94 174 THR A CA 1
ATOM 1432 C C . THR A 1 174 ? -22.276 -5.190 11.423 1.00 97.94 174 THR A C 1
ATOM 1434 O O . THR A 1 174 ? -21.368 -4.427 11.755 1.00 97.94 174 THR A O 1
ATOM 1437 N N . ALA A 1 175 ? -22.270 -5.816 10.239 1.00 96.69 175 ALA A N 1
ATOM 1438 C CA . ALA A 1 175 ? -21.206 -5.612 9.244 1.00 96.69 175 ALA A CA 1
ATOM 1439 C C . ALA A 1 175 ? -21.053 -4.126 8.858 1.00 96.69 175 ALA A C 1
ATOM 1441 O O . ALA A 1 175 ? -19.943 -3.637 8.688 1.00 96.69 175 ALA A O 1
ATOM 1442 N N . LYS A 1 176 ? -22.163 -3.372 8.818 1.00 98.19 176 LYS A N 1
ATOM 1443 C CA . LYS A 1 176 ? -22.158 -1.924 8.556 1.00 98.19 176 LYS A CA 1
ATOM 1444 C C . LYS A 1 176 ? -21.413 -1.129 9.635 1.00 98.19 176 LYS A C 1
ATOM 1446 O O . LYS A 1 176 ? -20.707 -0.181 9.308 1.00 98.19 176 LYS A O 1
ATOM 1451 N N . GLN A 1 177 ? -21.564 -1.494 10.911 1.00 98.38 177 GLN A N 1
ATOM 1452 C CA . GLN A 1 177 ? -20.822 -0.852 12.003 1.00 98.38 177 GLN A CA 1
ATOM 1453 C C . GLN A 1 177 ? -19.329 -1.168 11.924 1.00 98.38 177 GLN A C 1
ATOM 1455 O O . GLN A 1 177 ? -18.519 -0.262 12.105 1.00 98.38 177 GLN A O 1
ATOM 1460 N N . VAL A 1 178 ? -18.982 -2.425 11.627 1.00 98.38 178 VAL A N 1
ATOM 1461 C CA . VAL A 1 178 ? -17.589 -2.846 11.433 1.00 98.38 178 VAL A CA 1
ATOM 1462 C C . VAL A 1 178 ? -16.962 -2.063 10.283 1.00 98.38 178 VAL A C 1
ATOM 1464 O O . VAL A 1 178 ? -15.992 -1.351 10.502 1.00 98.38 178 VAL A O 1
ATOM 1467 N N . ARG A 1 179 ? -17.578 -2.079 9.099 1.00 98.50 179 ARG A N 1
ATOM 1468 C CA . ARG A 1 179 ? -17.140 -1.297 7.936 1.00 98.50 179 ARG A CA 1
ATOM 1469 C C . ARG A 1 179 ? -16.945 0.183 8.262 1.00 98.50 179 ARG A C 1
ATOM 1471 O O . ARG A 1 179 ? -15.891 0.737 7.978 1.00 98.50 179 ARG A O 1
ATOM 1478 N N . GLY A 1 180 ? -17.921 0.808 8.924 1.00 98.38 180 GLY A N 1
ATOM 1479 C CA . GLY A 1 180 ? -17.829 2.220 9.299 1.00 98.38 180 GLY A CA 1
ATOM 1480 C C . GLY A 1 180 ? -16.645 2.534 10.223 1.00 98.38 180 GLY A C 1
ATOM 1481 O O . GLY A 1 180 ? -16.067 3.617 10.118 1.00 98.38 180 GLY A O 1
ATOM 1482 N N . LEU A 1 181 ? -16.259 1.598 11.101 1.00 98.38 181 LEU A N 1
ATOM 1483 C CA . LEU A 1 181 ? -15.035 1.709 11.897 1.00 98.38 181 LEU A CA 1
ATOM 1484 C C . LEU A 1 181 ? -13.786 1.595 11.015 1.00 98.38 181 LEU A C 1
ATOM 1486 O O . LEU A 1 181 ? -12.914 2.452 11.116 1.00 98.38 181 LEU A O 1
ATOM 1490 N N . LEU A 1 182 ? -13.700 0.570 10.165 1.00 98.31 182 LEU A N 1
ATOM 1491 C CA . LEU A 1 182 ? -12.519 0.326 9.329 1.00 98.31 182 LEU A CA 1
ATOM 1492 C C . LEU A 1 182 ? -12.267 1.489 8.360 1.00 98.31 182 LEU A C 1
ATOM 1494 O O . LEU A 1 182 ? -11.151 1.991 8.259 1.00 98.31 182 LEU A O 1
ATOM 1498 N N . GLU A 1 183 ? -13.318 2.020 7.735 1.00 98.19 183 GLU A N 1
ATOM 1499 C CA . GLU A 1 183 ? -13.231 3.220 6.898 1.00 98.19 183 GLU A CA 1
ATOM 1500 C C . GLU A 1 183 ? -12.813 4.464 7.700 1.00 98.19 183 GLU A C 1
ATOM 1502 O O . GLU A 1 183 ? -12.101 5.328 7.187 1.00 98.19 183 GLU A O 1
ATOM 1507 N N . ALA A 1 184 ? -13.239 4.586 8.964 1.00 98.12 184 ALA A N 1
ATOM 1508 C CA . ALA A 1 184 ? -12.774 5.664 9.835 1.00 98.12 184 ALA A CA 1
ATOM 1509 C C . ALA A 1 184 ? -11.280 5.523 10.159 1.00 98.12 184 ALA A C 1
ATOM 1511 O O . ALA A 1 184 ? -10.567 6.524 10.150 1.00 98.12 184 ALA A O 1
ATOM 1512 N N . CYS A 1 185 ? -10.798 4.298 10.375 1.00 97.81 185 CYS A N 1
ATOM 1513 C CA . CYS A 1 185 ? -9.376 4.006 10.530 1.00 97.81 185 CYS A CA 1
ATOM 1514 C C . CYS A 1 185 ? -8.580 4.319 9.251 1.00 97.81 185 CYS A C 1
ATOM 1516 O O . CYS A 1 185 ? -7.485 4.872 9.353 1.00 97.81 185 CYS A O 1
ATOM 1518 N N . CYS A 1 186 ? -9.140 4.052 8.064 1.00 97.56 186 CYS A N 1
ATOM 1519 C CA . CYS A 1 186 ? -8.526 4.418 6.782 1.00 97.56 186 CYS A CA 1
ATOM 1520 C C . CYS A 1 186 ? -8.408 5.939 6.629 1.00 97.56 186 CYS A C 1
ATOM 1522 O O . CYS A 1 186 ? -7.333 6.453 6.339 1.00 97.56 186 CYS A O 1
ATOM 1524 N N . ARG A 1 187 ? -9.482 6.688 6.926 1.00 96.56 187 ARG A N 1
ATOM 1525 C CA . ARG A 1 187 ? -9.454 8.164 6.920 1.00 96.56 187 ARG A CA 1
ATOM 1526 C C . ARG A 1 187 ? -8.468 8.752 7.932 1.00 96.56 187 ARG A C 1
ATOM 1528 O O . ARG A 1 187 ? -7.919 9.820 7.689 1.00 96.56 187 ARG A O 1
ATOM 1535 N N . ALA A 1 188 ? -8.253 8.070 9.055 1.00 96.00 188 ALA A N 1
ATOM 1536 C CA . ALA A 1 188 ? -7.247 8.436 10.050 1.00 96.00 188 ALA A CA 1
ATOM 1537 C C . ALA A 1 188 ? -5.817 8.006 9.661 1.00 96.00 188 ALA A C 1
ATOM 1539 O O . ALA A 1 188 ? -4.876 8.291 10.396 1.00 96.00 188 ALA A O 1
ATOM 1540 N N . GLY A 1 189 ? -5.633 7.309 8.534 1.00 96.31 189 GLY A N 1
ATOM 1541 C CA . GLY A 1 189 ? -4.327 6.873 8.045 1.00 96.31 189 GLY A CA 1
ATOM 1542 C C . GLY A 1 189 ? -3.681 5.756 8.869 1.00 96.31 189 GLY A C 1
ATOM 1543 O O . GLY A 1 189 ? -2.477 5.542 8.751 1.00 96.31 189 GLY A O 1
ATOM 1544 N N . VAL A 1 190 ? -4.439 5.065 9.725 1.00 97.38 190 VAL A N 1
ATOM 1545 C CA . VAL A 1 190 ? -3.940 3.960 10.572 1.00 97.38 190 VAL A CA 1
ATOM 1546 C C . VAL A 1 190 ? -4.318 2.580 10.022 1.00 97.38 190 VAL A C 1
ATOM 1548 O O . VAL A 1 190 ? -4.058 1.561 10.662 1.00 97.38 190 VAL A O 1
ATOM 1551 N N . MET A 1 191 ? -4.956 2.545 8.855 1.00 97.56 191 MET A N 1
ATOM 1552 C CA . MET A 1 191 ? -5.409 1.352 8.146 1.00 97.56 191 MET A CA 1
ATOM 1553 C C . MET A 1 191 ? -5.360 1.630 6.641 1.00 97.56 191 MET A C 1
ATOM 1555 O O . MET A 1 191 ? -5.583 2.768 6.228 1.00 97.56 191 MET A O 1
ATOM 1559 N N . ALA A 1 192 ? -5.064 0.610 5.845 1.00 96.75 192 ALA A N 1
ATOM 1560 C CA . ALA A 1 192 ? -5.182 0.638 4.390 1.00 96.75 192 ALA A CA 1
ATOM 1561 C C . ALA A 1 192 ? -6.304 -0.307 3.942 1.00 96.75 192 ALA A C 1
ATOM 1563 O O . ALA A 1 192 ? -6.664 -1.233 4.676 1.00 96.75 192 ALA A O 1
ATOM 1564 N N . SER A 1 193 ? -6.853 -0.069 2.751 1.00 96.12 193 SER A N 1
ATOM 1565 C CA . SER A 1 193 ? -7.904 -0.907 2.176 1.00 96.12 193 SER A CA 1
ATOM 1566 C C . SER A 1 193 ? -7.751 -1.079 0.674 1.00 96.12 193 SER A C 1
ATOM 1568 O O . SER A 1 193 ? -7.424 -0.113 -0.010 1.00 96.12 193 SER A O 1
ATOM 1570 N N . GLU A 1 194 ? -8.080 -2.267 0.182 1.00 93.88 194 GLU A N 1
ATOM 1571 C CA . GLU A 1 194 ? -8.115 -2.630 -1.237 1.00 93.88 194 GLU A CA 1
ATOM 1572 C C . GLU A 1 194 ? -9.171 -3.730 -1.419 1.00 93.88 194 GLU A C 1
ATOM 1574 O O . GLU A 1 194 ? -9.244 -4.633 -0.587 1.00 93.88 194 GLU A O 1
ATOM 1579 N N . ASP A 1 195 ? -10.032 -3.631 -2.437 1.00 92.94 195 ASP A N 1
ATOM 1580 C CA . ASP A 1 195 ? -11.074 -4.628 -2.752 1.00 92.94 195 ASP A CA 1
ATOM 1581 C C . ASP A 1 195 ? -11.852 -5.168 -1.534 1.00 92.94 195 ASP A C 1
ATOM 1583 O O . ASP A 1 195 ? -11.981 -6.376 -1.321 1.00 92.94 195 ASP A O 1
ATOM 1587 N N . GLU A 1 196 ? -12.379 -4.262 -0.701 1.00 93.50 196 GLU A N 1
ATOM 1588 C CA . GLU A 1 196 ? -13.166 -4.600 0.501 1.00 93.50 196 GLU A CA 1
ATOM 1589 C C . GLU A 1 196 ? -12.383 -5.360 1.591 1.00 93.50 196 GLU A C 1
ATOM 1591 O O . GLU A 1 196 ? -12.964 -5.853 2.564 1.00 93.50 196 GLU A O 1
ATOM 1596 N N . GLN A 1 197 ? -11.061 -5.427 1.456 1.00 97.50 197 GLN A N 1
ATOM 1597 C CA . GLN A 1 197 ? -10.138 -5.921 2.465 1.00 97.50 197 GLN A CA 1
ATOM 1598 C C . GLN A 1 197 ? -9.486 -4.754 3.195 1.00 97.50 197 GLN A C 1
ATOM 1600 O O . GLN A 1 197 ? -9.162 -3.730 2.600 1.00 97.50 197 GLN A O 1
ATOM 1605 N N . TYR A 1 198 ? -9.266 -4.927 4.495 1.00 98.31 198 TYR A N 1
ATOM 1606 C CA . TYR A 1 198 ? -8.688 -3.908 5.364 1.00 98.31 198 TYR A CA 1
ATOM 1607 C C . TYR A 1 198 ? -7.490 -4.469 6.124 1.00 98.31 198 TYR A C 1
ATOM 1609 O O . TYR A 1 198 ? -7.574 -5.572 6.662 1.00 98.31 198 TYR A O 1
ATOM 1617 N N . LEU A 1 199 ? -6.400 -3.702 6.190 1.00 97.88 199 LEU A N 1
ATOM 1618 C CA . LEU A 1 199 ? -5.154 -4.061 6.870 1.00 97.88 199 LEU A CA 1
ATOM 1619 C C . LEU A 1 199 ? -4.739 -2.950 7.843 1.00 97.88 199 LEU A C 1
ATOM 1621 O O . LEU A 1 199 ? -4.608 -1.786 7.454 1.00 97.88 199 LEU A O 1
ATOM 1625 N N . GLY A 1 200 ? -4.534 -3.303 9.111 1.00 97.62 200 GLY A N 1
ATOM 1626 C CA . GLY A 1 200 ? -3.993 -2.397 10.120 1.00 97.62 200 GLY A CA 1
ATOM 1627 C C . GLY A 1 200 ? -2.543 -2.037 9.801 1.00 97.62 200 GLY A C 1
ATOM 1628 O O . GLY A 1 200 ? -1.759 -2.891 9.408 1.00 97.62 200 GLY A O 1
ATOM 1629 N N . LEU A 1 201 ? -2.183 -0.759 9.943 1.00 97.06 201 LEU A N 1
ATOM 1630 C CA . LEU A 1 201 ? -0.827 -0.293 9.627 1.00 97.06 201 LEU A CA 1
ATOM 1631 C C . LEU A 1 201 ? 0.078 -0.176 10.857 1.00 97.06 201 LEU A C 1
ATOM 1633 O O . LEU A 1 201 ? 1.298 -0.107 10.711 1.00 97.06 201 LEU A O 1
ATOM 1637 N N . ALA A 1 202 ? -0.496 -0.079 12.058 1.00 97.00 202 ALA A N 1
ATOM 1638 C CA . ALA A 1 202 ? 0.273 0.122 13.278 1.00 97.00 202 ALA A CA 1
ATOM 1639 C C . ALA A 1 202 ? 0.971 -1.166 13.715 1.00 97.00 202 ALA A C 1
ATOM 1641 O O . ALA A 1 202 ? 0.347 -2.214 13.759 1.00 97.00 202 ALA A O 1
ATOM 1642 N N . LEU A 1 203 ? 2.239 -1.064 14.112 1.00 95.19 203 LEU A N 1
ATOM 1643 C CA . LEU A 1 203 ? 3.006 -2.205 14.614 1.00 95.19 203 LEU A CA 1
ATOM 1644 C C . LEU A 1 203 ? 2.815 -2.379 16.131 1.00 95.19 203 LEU A C 1
ATOM 1646 O O . LEU A 1 203 ? 2.679 -1.377 16.843 1.00 95.19 203 LEU A O 1
ATOM 1650 N N . PRO A 1 204 ? 2.865 -3.602 16.681 1.00 93.81 204 PRO A N 1
ATOM 1651 C CA . PRO A 1 204 ? 2.882 -3.786 18.129 1.00 93.81 204 PRO A CA 1
ATOM 1652 C C . PRO A 1 204 ? 4.092 -3.074 18.744 1.00 93.81 204 PRO A C 1
ATOM 1654 O O . PRO A 1 204 ? 5.222 -3.253 18.291 1.00 93.81 204 PRO A O 1
ATOM 1657 N N . GLU A 1 205 ? 3.881 -2.294 19.810 1.00 90.00 205 GLU A N 1
ATOM 1658 C CA . GLU A 1 205 ? 4.990 -1.641 20.527 1.00 90.00 205 GLU A CA 1
ATOM 1659 C C . GLU A 1 205 ? 5.970 -2.667 21.125 1.00 90.00 205 GLU A C 1
ATOM 1661 O O . GLU A 1 205 ? 7.174 -2.426 21.147 1.00 90.00 205 GLU A O 1
ATOM 1666 N N . ASN A 1 206 ? 5.459 -3.830 21.546 1.00 82.75 206 ASN A N 1
ATOM 1667 C CA . ASN A 1 206 ? 6.241 -4.953 22.059 1.00 82.75 206 ASN A CA 1
ATOM 1668 C C . ASN A 1 206 ? 5.866 -6.240 21.299 1.00 82.75 206 ASN A C 1
ATOM 1670 O O . ASN A 1 206 ? 4.958 -6.947 21.729 1.00 82.75 206 ASN A O 1
ATOM 1674 N N . PRO A 1 207 ? 6.545 -6.578 20.189 1.00 61.88 207 PRO A N 1
ATOM 1675 C CA . PRO A 1 207 ? 6.197 -7.722 19.332 1.00 61.88 207 PRO A CA 1
ATOM 1676 C C . PRO A 1 207 ? 6.422 -9.117 19.954 1.00 61.88 207 PRO A C 1
ATOM 1678 O O . PRO A 1 207 ? 6.272 -10.116 19.257 1.00 61.88 207 PRO A O 1
ATOM 1681 N N . GLY A 1 208 ? 6.821 -9.214 21.227 1.00 53.38 208 GLY A N 1
ATOM 1682 C CA . GLY A 1 208 ? 7.238 -10.472 21.862 1.00 53.38 208 GLY A CA 1
ATOM 1683 C C . GLY A 1 208 ? 6.541 -10.812 23.177 1.00 53.38 208 GLY A C 1
ATOM 1684 O O . GLY A 1 208 ? 7.082 -11.628 23.922 1.00 53.38 208 GLY A O 1
ATOM 1685 N N . TRP A 1 209 ? 5.432 -10.146 23.506 1.00 42.69 209 TRP A N 1
ATOM 1686 C CA . TRP A 1 209 ? 4.658 -10.376 24.732 1.00 42.69 209 TRP A CA 1
ATOM 1687 C C . TRP A 1 209 ? 3.254 -10.868 24.395 1.00 42.69 209 TRP A C 1
ATOM 1689 O O . TRP A 1 209 ? 2.618 -10.242 23.519 1.00 42.69 209 TRP A O 1
#

Sequence (209 aa):
MVEWNILSGFPGETDADYHEQAALVPLLHHLEPPAGGERFWLERFSPYFTDNTFPIHGVRPQSSYRHIYPHSLQHDKIAYSFEYEADHIATAGARMALDVAIEQWRRCWAGERRPSLTYQRLPETLRIIDRRSELPQQTMLTGWRAEAYQACDYTSRSPERIREELASLGYQVTAKQVRGLLEACCRAGVMASEDEQYLGLALPENPGW

Radius of gyration: 22.52 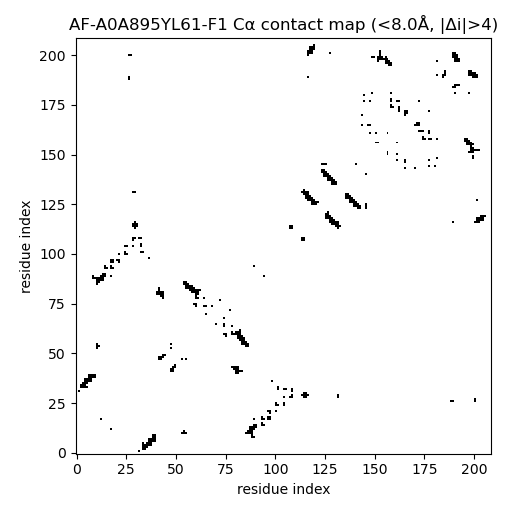Å; Cα contacts (8 Å, |Δi|>4): 308; chains: 1; bounding box: 56×34×62 Å